Protein AF-H6QCN0-F1 (afdb_monomer_lite)

pLDDT: mean 85.94, std 8.39, range [58.88, 96.5]

Structure (mmCIF, N/CA/C/O backbone):
data_AF-H6QCN0-F1
#
_entry.id   AF-H6QCN0-F1
#
loop_
_atom_site.group_PDB
_atom_site.id
_atom_site.type_symbol
_atom_site.label_atom_id
_atom_site.label_alt_id
_atom_site.label_comp_id
_atom_site.label_asym_id
_atom_site.label_entity_id
_atom_site.label_seq_id
_atom_site.pdbx_PDB_ins_code
_atom_site.Cartn_x
_atom_site.Cartn_y
_atom_site.Cartn_z
_atom_site.occupancy
_atom_site.B_iso_or_equiv
_atom_site.auth_seq_id
_atom_site.auth_comp_id
_atom_site.auth_asym_id
_atom_site.auth_atom_id
_atom_site.pdbx_PDB_model_num
ATOM 1 N N . MET A 1 1 ? -5.025 13.935 21.138 1.00 62.34 1 MET A N 1
ATOM 2 C CA . MET A 1 1 ? -6.168 13.797 20.219 1.00 62.34 1 MET A CA 1
ATOM 3 C C . MET A 1 1 ? -7.098 12.739 20.784 1.00 62.34 1 MET A C 1
ATOM 5 O O . MET A 1 1 ? -6.665 11.947 21.616 1.00 62.34 1 MET A O 1
ATOM 9 N N . SER A 1 2 ? -8.377 12.784 20.429 1.00 86.62 2 SER A N 1
ATOM 10 C CA . SER A 1 2 ? -9.376 11.799 20.856 1.00 86.62 2 SER A CA 1
ATOM 11 C C . SER A 1 2 ? -9.446 10.623 19.877 1.00 86.62 2 SER A C 1
ATOM 13 O O . SER A 1 2 ? -9.118 10.757 18.701 1.00 86.62 2 SER A O 1
ATOM 15 N N . GLU A 1 3 ? -9.916 9.467 20.339 1.00 86.25 3 GLU A N 1
ATOM 16 C CA . GLU A 1 3 ? -10.088 8.271 19.501 1.00 86.25 3 GLU A CA 1
ATOM 17 C C . GLU A 1 3 ? -10.998 8.516 18.279 1.00 86.25 3 GLU A C 1
ATOM 19 O O . GLU A 1 3 ? -10.764 7.972 17.200 1.00 86.25 3 GLU A O 1
ATOM 24 N N . LEU A 1 4 ? -11.989 9.401 18.425 1.00 86.44 4 LEU A N 1
ATOM 25 C CA . LEU A 1 4 ? -12.860 9.842 17.336 1.00 86.44 4 LEU A CA 1
ATOM 26 C C . LEU A 1 4 ? -12.080 10.568 16.231 1.00 86.44 4 LEU A C 1
ATOM 28 O O . LEU A 1 4 ? -12.312 10.313 15.052 1.00 86.44 4 LEU A O 1
ATOM 32 N N . GLU A 1 5 ? -11.139 11.442 16.594 1.00 89.50 5 GLU A N 1
ATOM 33 C CA . GLU A 1 5 ? -10.264 12.113 15.622 1.00 89.50 5 GLU A CA 1
ATOM 34 C C . GLU A 1 5 ? -9.398 11.090 14.878 1.00 89.50 5 GLU A C 1
ATOM 36 O O . GLU A 1 5 ? -9.233 11.192 13.664 1.00 89.50 5 GLU A O 1
ATOM 41 N N . GLY A 1 6 ? -8.922 10.053 15.575 1.00 85.94 6 GLY A N 1
ATOM 42 C CA . GLY A 1 6 ? -8.188 8.948 14.958 1.00 85.94 6 GLY A CA 1
ATOM 43 C C . GLY A 1 6 ? -9.014 8.175 13.922 1.00 85.94 6 GLY A C 1
ATOM 44 O O . GLY A 1 6 ? -8.528 7.888 12.827 1.00 85.94 6 GLY A O 1
ATOM 45 N N . LEU A 1 7 ? -10.284 7.884 14.219 1.00 90.00 7 LEU A N 1
ATOM 46 C CA . LEU A 1 7 ? -11.196 7.233 13.271 1.00 90.00 7 LEU A CA 1
ATOM 47 C C . LEU A 1 7 ? -11.518 8.113 12.054 1.00 90.00 7 LEU A C 1
ATOM 49 O O . LEU A 1 7 ? -11.611 7.59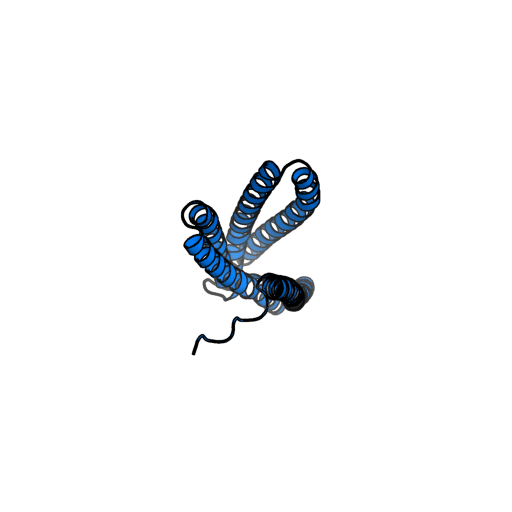7 10.940 1.00 90.00 7 LEU A O 1
ATOM 53 N N . LEU A 1 8 ? -11.652 9.429 12.241 1.00 89.50 8 LEU A N 1
ATOM 54 C CA . LEU A 1 8 ? -11.864 10.376 11.141 1.00 89.50 8 LEU A CA 1
ATOM 55 C C . LEU A 1 8 ? -10.644 10.455 10.213 1.00 89.50 8 LEU A C 1
ATOM 57 O O . LEU A 1 8 ? -10.803 10.464 8.991 1.00 89.50 8 LEU A O 1
ATOM 61 N N . GLU A 1 9 ? -9.434 10.446 10.774 1.00 92.44 9 GLU A N 1
ATOM 62 C CA . GLU A 1 9 ? -8.182 10.372 10.010 1.00 92.44 9 GLU A CA 1
ATOM 63 C C . GLU A 1 9 ? -8.087 9.050 9.227 1.00 92.44 9 GLU A C 1
ATOM 65 O O . GLU A 1 9 ? -7.834 9.060 8.020 1.00 92.44 9 GLU A O 1
ATOM 70 N N . LEU A 1 10 ? -8.401 7.908 9.855 1.00 91.75 10 LEU A N 1
ATOM 71 C CA . LEU A 1 10 ? -8.474 6.617 9.154 1.00 91.75 10 LEU A CA 1
ATOM 72 C C . LEU A 1 10 ? -9.473 6.660 7.995 1.00 91.75 10 LEU A C 1
ATOM 74 O O . LEU A 1 10 ? -9.154 6.238 6.883 1.00 91.75 10 LEU A O 1
ATOM 78 N N . GLN A 1 11 ? -10.671 7.197 8.226 1.00 92.81 11 GLN A N 1
ATOM 79 C CA . GLN A 1 11 ? -11.693 7.321 7.193 1.00 92.81 11 GLN A CA 1
ATOM 80 C C . GLN A 1 11 ? -11.209 8.186 6.023 1.00 92.81 11 GLN A C 1
ATOM 82 O O . GLN A 1 11 ? -11.386 7.801 4.865 1.00 92.81 11 GLN A O 1
ATOM 87 N N . ALA A 1 12 ? -10.593 9.337 6.303 1.00 92.19 12 ALA A N 1
ATOM 88 C CA . ALA A 1 12 ? -10.044 10.220 5.279 1.00 92.19 12 ALA A CA 1
ATOM 89 C C . ALA A 1 12 ? -8.962 9.511 4.453 1.00 92.19 12 ALA A C 1
ATOM 91 O O . ALA A 1 12 ? -8.997 9.547 3.220 1.00 92.19 12 ALA A O 1
ATOM 92 N N . GLY A 1 13 ? -8.049 8.806 5.120 1.00 90.88 13 GLY A N 1
ATOM 93 C CA . GLY A 1 13 ? -6.980 8.062 4.469 1.00 90.88 13 GLY A CA 1
ATOM 94 C C . GLY A 1 13 ? -7.468 6.899 3.613 1.00 90.88 13 GLY A C 1
ATOM 95 O O . GLY A 1 13 ? -7.091 6.796 2.447 1.00 90.88 13 GLY A O 1
ATOM 96 N N . PHE A 1 14 ? -8.383 6.070 4.122 1.00 92.81 14 PHE A N 1
ATOM 97 C CA . PHE A 1 14 ? -8.976 4.988 3.331 1.00 92.81 14 PHE A CA 1
ATOM 98 C C . PHE A 1 14 ? -9.798 5.506 2.152 1.00 92.81 14 PHE A C 1
ATOM 100 O O . PHE A 1 14 ? -9.774 4.901 1.081 1.00 92.81 14 PHE A O 1
ATOM 107 N N . LYS A 1 15 ? -10.485 6.642 2.308 1.00 91.44 15 LYS A N 1
ATOM 108 C CA . LYS A 1 15 ? -11.217 7.290 1.214 1.00 91.44 15 LYS A CA 1
ATOM 109 C C . LYS A 1 15 ? -10.268 7.751 0.106 1.00 91.44 15 LYS A C 1
ATOM 111 O O . LYS A 1 15 ? -10.532 7.484 -1.064 1.00 91.44 15 LYS A O 1
ATOM 116 N N . LEU A 1 16 ? -9.155 8.391 0.468 1.00 90.25 16 LEU A N 1
ATOM 117 C CA . LEU A 1 16 ? -8.108 8.775 -0.483 1.00 90.25 16 LEU A CA 1
ATOM 118 C C . LEU A 1 16 ? -7.520 7.549 -1.188 1.00 90.25 16 LEU A C 1
ATOM 120 O O . LEU A 1 16 ? -7.420 7.550 -2.413 1.00 90.25 16 LEU A O 1
ATOM 124 N N . GLN A 1 17 ? -7.215 6.485 -0.441 1.00 88.44 17 GLN A N 1
ATOM 125 C CA . GLN A 1 17 ? -6.688 5.245 -1.008 1.00 88.44 17 GLN A CA 1
ATOM 126 C C . GLN A 1 17 ? -7.683 4.602 -1.986 1.00 88.44 17 GLN A C 1
ATOM 128 O O . GLN A 1 17 ? -7.301 4.188 -3.079 1.00 88.44 17 GLN A O 1
ATOM 133 N N . ALA A 1 18 ? -8.971 4.558 -1.639 1.00 87.69 18 ALA A N 1
ATOM 134 C CA . ALA A 1 18 ? -10.014 4.019 -2.507 1.00 87.69 18 ALA A CA 1
ATOM 135 C C . ALA A 1 18 ? -10.141 4.821 -3.811 1.00 87.69 18 ALA A C 1
ATOM 137 O O . ALA A 1 18 ? -10.192 4.234 -4.892 1.00 87.69 18 ALA A O 1
ATOM 138 N N . TYR A 1 19 ? -10.131 6.155 -3.738 1.00 87.69 19 TYR A N 1
ATOM 139 C CA . TYR A 1 19 ? -10.156 6.999 -4.934 1.00 87.69 19 TYR A CA 1
ATOM 140 C C . TYR A 1 19 ? -8.899 6.864 -5.783 1.00 87.69 19 TYR A C 1
ATOM 142 O O . TYR A 1 19 ? -9.006 6.850 -7.007 1.00 87.69 19 TYR A O 1
ATOM 150 N N . ALA A 1 20 ? -7.730 6.712 -5.163 1.00 86.19 20 ALA A N 1
ATOM 151 C CA . ALA A 1 20 ? -6.488 6.453 -5.877 1.00 86.19 20 ALA A CA 1
ATOM 152 C C . ALA A 1 20 ? -6.563 5.140 -6.669 1.00 86.19 20 ALA A C 1
ATOM 154 O O . ALA A 1 20 ? -6.223 5.116 -7.850 1.00 86.19 20 ALA A O 1
ATOM 155 N N . VAL A 1 21 ? -7.070 4.067 -6.052 1.00 84.00 21 VAL A N 1
ATOM 156 C CA . VAL A 1 21 ? -7.244 2.764 -6.712 1.00 84.00 21 VAL A CA 1
ATOM 157 C C . VAL A 1 21 ? -8.256 2.854 -7.855 1.00 84.00 21 VAL A C 1
ATOM 159 O O . VAL A 1 21 ? -7.963 2.404 -8.960 1.00 84.00 21 VAL A O 1
ATOM 162 N N . ILE A 1 22 ? -9.421 3.470 -7.633 1.00 84.62 22 ILE A N 1
ATOM 163 C CA . ILE A 1 22 ? -10.450 3.635 -8.674 1.00 84.62 22 ILE A CA 1
ATOM 164 C C . ILE A 1 22 ? -9.919 4.484 -9.835 1.00 84.62 22 ILE A C 1
ATOM 166 O O . ILE A 1 22 ? -10.078 4.110 -10.997 1.00 84.62 22 ILE A O 1
ATOM 170 N N . GLY A 1 23 ? -9.255 5.600 -9.528 1.00 81.00 23 GLY A N 1
ATOM 171 C CA . GLY A 1 23 ? -8.633 6.468 -10.522 1.00 81.00 23 GLY A CA 1
ATOM 172 C C . GLY A 1 23 ? -7.571 5.732 -11.334 1.00 81.00 23 GLY A C 1
ATOM 173 O O . GLY A 1 23 ? -7.566 5.825 -12.557 1.00 81.00 23 GLY A O 1
ATOM 174 N N . LEU A 1 24 ? -6.727 4.927 -10.682 1.00 81.06 24 LEU A N 1
ATOM 175 C CA . LEU A 1 24 ? -5.725 4.111 -11.363 1.00 81.06 24 LEU A CA 1
ATOM 176 C C . LEU A 1 24 ? -6.365 3.092 -12.309 1.00 81.06 24 LEU A C 1
ATOM 178 O O . LEU A 1 24 ? -5.948 2.986 -13.460 1.00 81.06 24 LEU A O 1
ATOM 182 N N . LEU A 1 25 ? -7.398 2.377 -11.855 1.00 81.06 25 LEU A N 1
ATOM 183 C CA . LEU A 1 25 ? -8.125 1.413 -12.684 1.00 81.06 25 LEU A CA 1
ATOM 184 C C . LEU A 1 25 ? -8.761 2.083 -13.911 1.00 81.06 25 LEU A C 1
ATOM 186 O O . LEU A 1 25 ? -8.735 1.511 -15.000 1.00 81.06 25 LEU A O 1
ATOM 190 N N . ALA A 1 26 ? -9.264 3.311 -13.763 1.00 80.81 26 ALA A N 1
ATOM 191 C CA . ALA A 1 26 ? -9.814 4.096 -14.867 1.00 80.81 26 ALA A CA 1
ATOM 192 C C . ALA A 1 26 ? -8.746 4.583 -15.868 1.00 80.81 26 ALA A C 1
ATOM 194 O O . ALA A 1 26 ? -9.067 4.827 -17.031 1.00 80.81 26 ALA A O 1
ATOM 195 N N . LEU A 1 27 ? -7.481 4.702 -15.452 1.00 75.25 27 LEU A N 1
ATOM 196 C CA . LEU A 1 27 ? -6.370 5.111 -16.320 1.00 75.25 27 LEU A CA 1
ATOM 197 C C . LEU A 1 27 ? -5.789 3.956 -17.152 1.00 75.25 27 LEU A C 1
ATOM 199 O O . LEU A 1 27 ? -5.148 4.216 -18.171 1.00 75.25 27 LEU A O 1
ATOM 203 N N . ILE A 1 28 ? -6.032 2.693 -16.777 1.00 75.69 28 ILE A N 1
ATOM 204 C CA . ILE A 1 28 ? -5.510 1.519 -17.501 1.00 75.69 28 ILE A CA 1
ATOM 205 C C . ILE A 1 28 ? -5.958 1.500 -18.977 1.00 75.69 28 ILE A C 1
ATOM 207 O O . ILE A 1 28 ? -5.090 1.378 -19.844 1.00 75.69 28 ILE A O 1
ATOM 211 N N . PRO A 1 29 ? -7.252 1.671 -19.324 1.00 77.56 29 PRO A N 1
ATOM 212 C CA . PRO A 1 29 ? -7.685 1.686 -20.723 1.00 77.56 29 PRO A CA 1
ATOM 213 C C . PRO A 1 29 ? -7.044 2.819 -21.531 1.00 77.56 29 PRO A C 1
ATOM 215 O O . PRO A 1 29 ? -6.650 2.614 -22.677 1.00 77.56 29 PRO A O 1
ATOM 218 N N . LEU A 1 30 ? -6.887 4.000 -20.923 1.00 73.44 30 LEU A N 1
ATOM 219 C CA . LEU A 1 30 ? -6.246 5.148 -21.562 1.00 73.44 30 LEU A CA 1
ATOM 220 C C . LEU A 1 30 ? -4.770 4.859 -21.866 1.00 73.44 30 LEU A C 1
ATOM 222 O O . LEU A 1 30 ? -4.308 5.123 -22.975 1.00 73.44 30 LEU A O 1
ATOM 226 N N . ALA A 1 31 ? -4.044 4.260 -20.918 1.00 70.38 31 ALA A N 1
ATOM 227 C CA . ALA A 1 31 ? -2.654 3.861 -21.117 1.00 70.38 31 ALA A CA 1
ATOM 228 C C . ALA A 1 31 ? -2.502 2.816 -22.238 1.00 70.38 31 ALA A C 1
ATOM 230 O O . ALA A 1 31 ? -1.565 2.907 -23.030 1.00 70.38 31 ALA A O 1
ATOM 231 N N . VAL A 1 32 ? -3.441 1.869 -22.358 1.00 73.44 32 VAL A N 1
ATOM 232 C CA . VAL A 1 32 ? -3.458 0.878 -23.448 1.00 73.44 32 VAL A CA 1
ATOM 233 C C . VAL A 1 32 ? -3.658 1.554 -24.806 1.00 73.44 32 VAL A C 1
ATOM 235 O O . VAL A 1 32 ? -2.894 1.294 -25.732 1.00 73.44 32 VAL A O 1
ATOM 238 N N . VAL A 1 33 ? -4.634 2.457 -24.928 1.00 77.25 33 VAL A N 1
ATOM 239 C CA . VAL A 1 33 ? -4.916 3.173 -26.187 1.00 77.25 33 VAL A CA 1
ATOM 240 C C . VAL A 1 33 ? -3.725 4.032 -26.619 1.00 77.25 33 VAL A C 1
ATOM 242 O O . VAL A 1 33 ? -3.333 4.003 -27.784 1.00 77.25 33 VAL A O 1
ATOM 245 N N . LEU A 1 34 ? -3.104 4.756 -25.686 1.00 70.44 34 LEU A N 1
ATOM 246 C CA . LEU A 1 34 ? -1.931 5.587 -25.974 1.00 70.44 34 LEU A CA 1
ATOM 247 C C . LEU A 1 34 ? -0.680 4.748 -26.275 1.00 70.44 34 LEU A C 1
ATOM 249 O O . LEU A 1 34 ? 0.131 5.135 -27.117 1.00 70.44 34 LEU A O 1
ATOM 253 N N . GLY A 1 35 ? -0.541 3.582 -25.637 1.00 67.19 35 GLY A N 1
ATOM 254 C CA . GLY A 1 35 ? 0.556 2.648 -25.882 1.00 67.19 35 GLY A CA 1
ATOM 255 C C . GLY A 1 35 ? 0.540 2.030 -27.280 1.00 67.19 35 GLY A C 1
ATOM 256 O O . GLY A 1 35 ? 1.599 1.743 -27.833 1.00 67.19 35 GLY A O 1
ATOM 257 N N . LEU A 1 36 ? -0.643 1.897 -27.886 1.00 71.75 36 LEU A N 1
ATOM 258 C CA . LEU A 1 36 ? -0.794 1.471 -29.281 1.00 71.75 36 LEU A CA 1
ATOM 259 C C . LEU A 1 36 ? -0.376 2.559 -30.286 1.00 71.75 36 LEU A C 1
ATOM 261 O O . LEU A 1 36 ? -0.060 2.232 -31.427 1.00 71.75 36 LEU A O 1
ATOM 265 N N . ALA A 1 37 ? -0.356 3.834 -29.880 1.00 78.62 37 ALA A N 1
ATOM 266 C CA . ALA A 1 37 ? -0.031 4.954 -30.763 1.00 78.62 37 ALA A CA 1
ATOM 267 C C . ALA A 1 37 ? 1.483 5.186 -30.901 1.00 78.62 37 ALA A C 1
ATOM 269 O O . ALA A 1 37 ? 1.977 5.398 -32.007 1.00 78.62 37 ALA A O 1
ATOM 270 N N . SER A 1 38 ? 2.241 5.156 -29.798 1.00 81.44 38 SER A N 1
ATOM 271 C CA . SER A 1 38 ? 3.708 5.183 -29.858 1.00 81.44 38 SER A CA 1
ATOM 272 C C . SER A 1 38 ? 4.362 4.661 -28.579 1.00 81.44 38 SER A C 1
ATOM 274 O O . SER A 1 38 ? 3.896 4.922 -27.469 1.00 81.44 38 SER A O 1
ATOM 276 N N . LEU A 1 39 ? 5.510 3.995 -28.736 1.00 75.81 39 LEU A N 1
ATOM 277 C CA . LEU A 1 39 ? 6.304 3.489 -27.615 1.00 75.81 39 LEU A CA 1
ATOM 278 C C . LEU A 1 39 ? 6.804 4.620 -26.698 1.00 75.81 39 LEU A C 1
ATOM 280 O O . LEU A 1 39 ? 6.779 4.480 -25.480 1.00 75.81 39 LEU A O 1
ATOM 284 N N . ALA A 1 40 ? 7.221 5.755 -27.269 1.00 75.75 40 ALA A N 1
ATOM 285 C CA . ALA A 1 40 ? 7.701 6.900 -26.494 1.00 75.75 40 ALA A CA 1
ATOM 286 C C . ALA A 1 40 ? 6.597 7.500 -25.605 1.00 75.75 40 ALA A C 1
ATOM 288 O O . ALA A 1 40 ? 6.829 7.780 -24.429 1.00 75.75 40 ALA A O 1
ATOM 289 N N . LEU A 1 41 ? 5.376 7.633 -26.136 1.00 76.31 41 LEU A N 1
ATOM 290 C CA . LEU A 1 41 ? 4.228 8.109 -25.364 1.00 76.31 41 LEU A CA 1
ATOM 291 C C . LEU A 1 41 ? 3.819 7.101 -24.285 1.00 76.31 41 LEU A C 1
ATOM 293 O O . LEU A 1 41 ? 3.507 7.507 -23.168 1.00 76.31 41 LEU A O 1
ATOM 297 N N . ALA A 1 42 ? 3.892 5.800 -24.584 1.00 72.50 42 ALA A N 1
ATOM 298 C CA . ALA A 1 42 ? 3.636 4.738 -23.613 1.00 72.50 42 ALA A CA 1
ATOM 299 C C . ALA A 1 42 ? 4.544 4.869 -22.380 1.00 72.50 42 ALA A C 1
ATOM 301 O O . ALA A 1 42 ? 4.067 4.828 -21.248 1.00 72.50 42 ALA A O 1
ATOM 302 N N . VAL A 1 43 ? 5.846 5.080 -22.599 1.00 75.31 43 VAL A N 1
ATOM 303 C CA . VAL A 1 43 ? 6.833 5.225 -21.519 1.00 75.31 43 VAL A CA 1
ATOM 304 C C . VAL A 1 43 ? 6.545 6.460 -20.664 1.00 75.31 43 VAL A C 1
ATOM 306 O O . VAL A 1 43 ? 6.527 6.354 -19.439 1.00 75.31 43 VAL A O 1
ATOM 309 N N . ILE A 1 44 ? 6.260 7.612 -21.281 1.00 79.31 44 ILE A N 1
ATOM 310 C CA . ILE A 1 44 ? 5.929 8.845 -20.548 1.00 79.31 44 ILE A CA 1
ATOM 311 C C . ILE A 1 44 ? 4.682 8.640 -19.682 1.00 79.31 44 ILE A C 1
ATOM 313 O O . ILE A 1 44 ? 4.689 8.983 -18.501 1.00 79.31 44 ILE A O 1
ATOM 317 N N . VAL A 1 45 ? 3.630 8.040 -20.242 1.00 78.50 45 VAL A N 1
ATOM 318 C CA . VAL A 1 45 ? 2.386 7.764 -19.512 1.00 78.50 45 VAL A CA 1
ATOM 319 C C . VAL A 1 45 ? 2.639 6.827 -18.333 1.00 78.50 45 VAL A C 1
ATOM 321 O O . VAL A 1 45 ? 2.165 7.108 -17.237 1.00 78.50 45 VAL A O 1
ATOM 324 N N . ILE A 1 46 ? 3.424 5.760 -18.512 1.00 76.38 46 ILE A N 1
ATOM 325 C CA . ILE A 1 46 ? 3.766 4.824 -17.430 1.00 76.38 46 ILE A CA 1
ATOM 326 C C . ILE A 1 46 ? 4.487 5.544 -16.286 1.00 76.38 46 ILE A C 1
ATOM 328 O O . ILE A 1 46 ? 4.134 5.341 -15.126 1.00 76.38 46 ILE A O 1
ATOM 332 N N . VAL A 1 47 ? 5.458 6.408 -16.593 1.00 79.50 47 VAL A N 1
ATOM 333 C CA . VAL A 1 47 ? 6.200 7.165 -15.572 1.00 79.50 47 VAL A CA 1
ATOM 334 C C . VAL A 1 47 ? 5.284 8.142 -14.836 1.00 79.50 47 VAL A C 1
ATOM 336 O O . VAL A 1 47 ? 5.306 8.193 -13.608 1.00 79.50 47 VAL A O 1
ATOM 339 N N . VAL A 1 48 ? 4.437 8.881 -15.557 1.00 81.88 48 VAL A N 1
ATOM 340 C CA . VAL A 1 48 ? 3.472 9.808 -14.945 1.00 81.88 48 VAL A CA 1
ATOM 341 C C . VAL A 1 48 ? 2.495 9.052 -14.045 1.00 81.88 48 VAL A C 1
ATOM 343 O O . VAL A 1 48 ? 2.274 9.463 -12.909 1.00 81.88 48 VAL A O 1
ATOM 346 N N . VAL A 1 49 ? 1.957 7.921 -14.509 1.00 80.00 49 VAL A N 1
ATOM 347 C CA . VAL A 1 49 ? 1.075 7.063 -13.710 1.00 80.00 49 VAL A CA 1
ATOM 348 C C . VAL A 1 49 ? 1.801 6.557 -12.464 1.00 80.00 49 VAL A C 1
ATOM 350 O O . VAL A 1 49 ? 1.239 6.639 -11.376 1.00 80.00 49 VAL A O 1
ATOM 353 N N . ALA A 1 50 ? 3.053 6.106 -12.581 1.00 77.12 50 ALA A N 1
ATOM 354 C CA . ALA A 1 50 ? 3.845 5.661 -11.436 1.00 77.12 50 ALA A CA 1
ATOM 355 C C . ALA A 1 50 ? 4.026 6.780 -10.396 1.00 77.12 50 ALA A C 1
ATOM 357 O O . ALA A 1 50 ? 3.778 6.555 -9.213 1.00 77.12 50 ALA A O 1
ATOM 358 N N . ILE A 1 51 ? 4.366 8.001 -10.821 1.00 83.12 51 ILE A N 1
ATOM 359 C CA . ILE A 1 51 ? 4.493 9.161 -9.924 1.00 83.12 51 ILE A CA 1
ATOM 360 C C . ILE A 1 51 ? 3.158 9.471 -9.240 1.00 83.12 51 ILE A C 1
ATOM 362 O O . ILE A 1 51 ? 3.121 9.647 -8.022 1.00 83.12 51 ILE A O 1
ATOM 366 N N . VAL A 1 52 ? 2.055 9.502 -9.995 1.00 83.12 52 VAL A N 1
ATOM 367 C CA . VAL A 1 52 ? 0.713 9.758 -9.449 1.00 83.12 52 VAL A CA 1
ATOM 368 C C . VAL A 1 52 ? 0.332 8.698 -8.418 1.00 83.12 52 VAL A C 1
ATOM 370 O O . VAL A 1 52 ? -0.157 9.050 -7.348 1.00 83.12 52 VAL A O 1
ATOM 373 N N . VAL A 1 53 ? 0.599 7.418 -8.689 1.00 80.75 53 VAL A N 1
ATOM 374 C CA . VAL A 1 53 ? 0.346 6.317 -7.745 1.00 80.75 53 VAL A CA 1
ATOM 375 C C . VAL A 1 53 ? 1.156 6.490 -6.469 1.00 80.75 53 VAL A C 1
ATOM 377 O O . VAL A 1 53 ? 0.621 6.329 -5.372 1.00 80.75 53 VAL A O 1
ATOM 380 N N . VAL A 1 54 ? 2.439 6.821 -6.588 1.00 83.38 54 VAL A N 1
ATOM 381 C CA . VAL A 1 54 ? 3.316 6.980 -5.427 1.00 83.38 54 VAL A CA 1
ATOM 382 C C . VAL A 1 54 ? 2.890 8.178 -4.573 1.00 83.38 54 VAL A C 1
ATOM 384 O O . VAL A 1 54 ? 2.780 8.050 -3.354 1.00 83.38 54 VAL A O 1
ATOM 387 N N . LEU A 1 55 ? 2.555 9.310 -5.197 1.00 84.38 55 LEU A N 1
ATOM 388 C CA . LEU A 1 55 ? 2.026 10.482 -4.496 1.00 84.38 55 LEU A CA 1
ATOM 389 C C . LEU A 1 55 ? 0.674 10.196 -3.841 1.00 84.38 55 LEU A C 1
ATOM 391 O O . LEU A 1 55 ? 0.466 10.563 -2.688 1.00 84.38 55 LEU A O 1
ATOM 395 N N . ALA A 1 56 ? -0.233 9.514 -4.538 1.00 84.31 56 ALA A N 1
ATOM 396 C CA . ALA A 1 56 ? -1.534 9.160 -3.988 1.00 84.31 56 ALA A CA 1
ATOM 397 C C . ALA A 1 56 ? -1.401 8.257 -2.751 1.00 84.31 56 ALA A C 1
ATOM 399 O O . ALA A 1 56 ? -2.067 8.504 -1.747 1.00 84.31 56 ALA A O 1
ATOM 400 N N . ASN A 1 57 ? -0.485 7.282 -2.786 1.00 84.69 57 ASN A N 1
ATOM 401 C CA . ASN A 1 57 ? -0.161 6.462 -1.618 1.00 84.69 57 ASN A CA 1
ATOM 402 C C . ASN A 1 57 ? 0.414 7.304 -0.473 1.00 84.69 57 ASN A C 1
ATOM 404 O O . ASN A 1 57 ? -0.014 7.132 0.662 1.00 84.69 57 ASN A O 1
ATOM 408 N N . LEU A 1 58 ? 1.331 8.242 -0.743 1.00 87.12 58 LEU A N 1
ATOM 409 C CA . LEU A 1 58 ? 1.859 9.146 0.290 1.00 87.12 58 LEU A CA 1
ATOM 410 C C . LEU A 1 58 ? 0.740 9.950 0.966 1.00 87.12 58 LEU A C 1
ATOM 412 O O . LEU A 1 58 ? 0.648 9.969 2.192 1.00 87.12 58 LEU A O 1
ATOM 416 N N . PHE A 1 59 ? -0.139 10.576 0.180 1.00 89.25 59 PHE A N 1
ATOM 417 C CA . PHE A 1 59 ? -1.234 11.389 0.713 1.00 89.25 59 PHE A CA 1
ATOM 418 C C . PHE A 1 59 ? -2.275 10.575 1.480 1.00 89.25 59 PHE A C 1
ATOM 420 O O . PHE A 1 59 ? -2.848 11.090 2.437 1.00 89.25 59 PHE A O 1
ATOM 427 N N . ALA A 1 60 ? -2.517 9.324 1.093 1.00 91.31 60 ALA A N 1
ATOM 428 C CA . ALA A 1 60 ? -3.439 8.440 1.795 1.00 91.31 60 ALA A CA 1
ATOM 429 C C . ALA A 1 60 ? -2.825 7.829 3.065 1.00 91.31 60 ALA A C 1
ATOM 431 O O . ALA A 1 60 ? -3.510 7.684 4.075 1.00 91.31 60 ALA A O 1
ATOM 432 N N . LEU A 1 61 ? -1.533 7.496 3.056 1.00 93.31 61 LEU A N 1
ATOM 433 C CA . LEU A 1 61 ? -0.874 6.824 4.178 1.00 93.31 61 LEU A CA 1
ATOM 434 C C . LEU A 1 61 ? -0.587 7.751 5.364 1.00 93.31 61 LEU A C 1
ATOM 436 O O . LEU A 1 61 ? -0.559 7.273 6.494 1.00 93.31 61 LEU A O 1
ATOM 440 N N . ILE A 1 62 ? -0.425 9.061 5.149 1.00 94.12 62 ILE A N 1
ATOM 441 C CA . ILE A 1 62 ? -0.260 10.043 6.239 1.00 94.12 62 ILE A CA 1
ATOM 442 C C . ILE A 1 62 ? -1.457 10.025 7.212 1.00 94.12 62 ILE A C 1
ATOM 444 O O . ILE A 1 62 ? -1.235 9.817 8.409 1.00 94.12 62 ILE A O 1
ATOM 448 N N . PRO A 1 63 ? -2.709 10.230 6.757 1.00 93.38 63 PRO A N 1
ATOM 449 C CA . PRO A 1 63 ? -3.871 10.173 7.640 1.00 93.38 63 PRO A CA 1
ATOM 450 C C . PRO A 1 63 ? -4.114 8.755 8.183 1.00 93.38 63 PRO A C 1
ATOM 452 O O . PRO A 1 63 ? -4.487 8.616 9.343 1.00 93.38 63 PRO A O 1
ATOM 455 N N . ILE A 1 64 ? -3.791 7.688 7.435 1.00 94.62 64 ILE A N 1
ATOM 456 C CA . ILE A 1 64 ? -3.856 6.310 7.966 1.00 94.62 64 ILE A CA 1
ATOM 457 C C . ILE A 1 64 ? -2.893 6.123 9.150 1.00 94.62 64 ILE A C 1
ATOM 459 O O . ILE A 1 64 ? -3.276 5.590 10.191 1.00 94.62 64 ILE A O 1
ATOM 463 N N . TRP A 1 65 ? -1.648 6.585 9.019 1.00 96.38 65 TRP A N 1
ATOM 464 C CA . TRP A 1 65 ? -0.634 6.503 10.071 1.00 96.38 65 TRP A CA 1
ATOM 465 C C . TRP A 1 65 ? -1.043 7.277 11.326 1.00 96.38 65 TRP A C 1
ATOM 467 O O . TRP A 1 65 ? -0.955 6.744 12.438 1.00 96.38 65 TRP A O 1
ATOM 477 N N . ARG A 1 66 ? -1.528 8.514 11.157 1.00 94.25 66 ARG A N 1
ATOM 478 C CA . ARG A 1 66 ? -2.044 9.336 12.264 1.00 94.25 66 ARG A CA 1
ATOM 479 C C . ARG A 1 66 ? -3.234 8.664 12.930 1.00 94.25 66 ARG A C 1
ATOM 481 O O . ARG A 1 66 ? -3.241 8.509 14.146 1.00 94.25 66 ARG A O 1
ATOM 488 N N . GLY A 1 67 ? -4.186 8.201 12.128 1.00 93.69 67 GLY A N 1
ATOM 489 C CA . GLY A 1 67 ? -5.387 7.540 12.605 1.00 93.69 67 GLY A CA 1
ATOM 490 C C . GLY A 1 67 ? -5.084 6.292 13.433 1.00 93.69 67 GLY A C 1
ATOM 491 O O . GLY A 1 67 ? -5.561 6.170 14.559 1.00 93.69 67 GLY A O 1
ATOM 492 N N . TYR A 1 68 ? -4.207 5.407 12.951 1.00 96.31 68 TYR A N 1
ATOM 493 C CA . TYR A 1 68 ? -3.773 4.246 13.734 1.00 96.31 68 TYR A CA 1
ATOM 494 C C . TYR A 1 68 ? -2.996 4.619 14.995 1.00 96.31 68 TYR A C 1
ATOM 496 O O . TYR A 1 68 ? -3.190 3.987 16.034 1.00 96.31 68 TYR A O 1
ATOM 504 N N . SER A 1 69 ? -2.140 5.639 14.921 1.00 94.81 69 SER A N 1
ATOM 505 C CA . SER A 1 69 ? -1.368 6.108 16.075 1.00 94.81 69 SER A CA 1
ATOM 506 C C . SER A 1 69 ? -2.258 6.634 17.198 1.00 94.81 69 SER A C 1
ATOM 508 O O . SER A 1 69 ? -1.911 6.477 18.363 1.00 94.81 69 SER A O 1
ATOM 510 N N . GLU A 1 70 ? -3.401 7.228 16.866 1.00 93.44 70 GLU A N 1
ATOM 511 C CA . GLU A 1 70 ? -4.359 7.719 17.860 1.00 93.44 70 GLU A CA 1
ATOM 512 C C . GLU A 1 70 ? -5.313 6.622 18.347 1.00 93.44 70 GLU A C 1
ATOM 514 O O . GLU A 1 70 ? -5.603 6.541 19.537 1.00 93.44 70 GLU A O 1
ATOM 519 N N . VAL A 1 71 ? -5.767 5.726 17.464 1.00 92.31 71 VAL A N 1
ATOM 520 C CA . VAL A 1 71 ? -6.699 4.645 17.834 1.00 92.31 71 VAL A CA 1
ATOM 521 C C . VAL A 1 71 ? -6.031 3.557 18.682 1.00 92.31 71 VAL A C 1
ATOM 523 O O . VAL A 1 71 ? -6.658 3.016 19.598 1.00 92.31 71 VAL A O 1
ATOM 526 N N . PHE A 1 72 ? -4.781 3.205 18.376 1.00 92.00 72 PHE A N 1
ATOM 527 C CA . PHE A 1 72 ? -4.073 2.076 18.994 1.00 92.00 72 PHE A CA 1
ATOM 528 C C . PHE A 1 72 ? -2.787 2.478 19.725 1.00 92.00 72 PHE A C 1
ATOM 530 O O . PHE A 1 72 ? -2.118 1.619 20.298 1.00 92.00 72 PHE A O 1
ATOM 537 N N . GLY A 1 73 ? -2.429 3.761 19.711 1.00 91.19 73 GLY A N 1
ATOM 538 C CA . GLY A 1 73 ? -1.157 4.252 20.228 1.00 91.19 73 GLY A CA 1
ATOM 539 C C . GLY A 1 73 ? -0.040 4.243 19.180 1.00 91.19 73 GLY A C 1
ATOM 540 O O . GLY A 1 73 ? -0.023 3.456 18.222 1.00 91.19 73 GLY A O 1
ATOM 541 N N . ARG A 1 74 ? 0.933 5.141 19.379 1.00 87.12 74 ARG A N 1
ATOM 542 C CA . ARG A 1 74 ? 2.148 5.218 18.558 1.00 87.12 74 ARG A CA 1
ATOM 543 C C . ARG A 1 74 ? 2.950 3.923 18.683 1.00 87.12 74 ARG A C 1
ATOM 545 O O . ARG A 1 74 ? 3.174 3.437 19.786 1.00 87.12 74 ARG A O 1
ATOM 552 N N . GLY A 1 75 ? 3.394 3.384 17.550 1.00 87.81 75 GLY A N 1
ATOM 553 C CA . GLY A 1 75 ? 4.148 2.126 17.498 1.00 87.81 75 GLY A CA 1
ATOM 554 C C . GLY A 1 75 ? 3.284 0.862 17.457 1.00 87.81 75 GLY A C 1
ATOM 555 O O . GLY A 1 75 ? 3.829 -0.239 17.420 1.00 87.81 75 GLY A O 1
ATOM 556 N N . SER A 1 76 ? 1.952 0.990 17.414 1.00 93.94 76 SER A N 1
ATOM 557 C CA . SER A 1 76 ? 1.087 -0.141 17.073 1.00 93.94 76 SER A CA 1
ATOM 558 C C . SER A 1 76 ? 1.473 -0.714 15.704 1.00 93.94 76 SER A C 1
ATOM 560 O O . SER A 1 76 ? 1.865 0.024 14.798 1.00 93.94 76 SER A O 1
ATOM 562 N N . LEU A 1 77 ? 1.362 -2.038 15.536 1.00 96.00 77 LEU A N 1
ATOM 563 C CA . LEU A 1 77 ? 1.726 -2.698 14.274 1.00 96.00 77 LEU A CA 1
ATOM 564 C C . LEU A 1 77 ? 1.071 -2.045 13.040 1.00 96.00 77 LEU A C 1
ATOM 566 O O . LEU A 1 77 ? 1.789 -1.835 12.063 1.00 96.00 77 LEU A O 1
ATOM 570 N N . PRO A 1 78 ? -0.222 -1.656 13.056 1.00 95.06 78 PRO A N 1
ATOM 571 C CA . PRO A 1 78 ? -0.831 -0.971 11.916 1.00 95.06 78 PRO A CA 1
ATOM 572 C C . PRO A 1 78 ? -0.217 0.402 11.627 1.00 95.06 78 PRO A C 1
ATOM 574 O O . PRO A 1 78 ? -0.006 0.740 10.462 1.00 95.06 78 PRO A O 1
ATOM 577 N N . ALA A 1 79 ? 0.126 1.173 12.667 1.00 94.44 79 ALA A N 1
ATOM 578 C CA . ALA A 1 79 ? 0.803 2.457 12.507 1.00 94.44 79 ALA A CA 1
ATOM 579 C C . ALA A 1 79 ? 2.207 2.270 11.912 1.00 94.44 79 ALA A C 1
ATOM 581 O O . ALA A 1 79 ? 2.534 2.911 10.918 1.00 94.44 79 ALA A O 1
ATOM 582 N N . VAL A 1 80 ? 3.000 1.331 12.439 1.00 95.94 80 VAL A N 1
ATOM 583 C CA . VAL A 1 80 ? 4.318 0.984 11.873 1.00 95.94 80 VAL A CA 1
ATOM 584 C C . VAL A 1 80 ? 4.182 0.544 10.415 1.00 95.94 80 VAL A C 1
ATOM 586 O O . VAL A 1 80 ? 4.966 0.947 9.563 1.00 95.94 80 VAL A O 1
ATOM 589 N N . GLY A 1 81 ? 3.144 -0.230 10.095 1.00 94.94 81 GLY A N 1
ATOM 590 C CA . GLY A 1 81 ? 2.819 -0.597 8.722 1.00 94.94 81 GLY A CA 1
ATOM 591 C C . GLY A 1 81 ? 2.607 0.607 7.812 1.00 94.94 81 GLY A C 1
ATOM 592 O O . GLY A 1 81 ? 3.169 0.660 6.719 1.00 94.94 81 GLY A O 1
ATOM 593 N N . ALA A 1 82 ? 1.814 1.584 8.248 1.00 94.25 82 ALA A N 1
ATOM 594 C CA . ALA A 1 82 ? 1.549 2.785 7.465 1.00 94.25 82 ALA A CA 1
ATOM 595 C C . ALA A 1 82 ? 2.821 3.631 7.277 1.00 94.25 82 ALA A C 1
ATOM 597 O O . ALA A 1 82 ? 3.080 4.119 6.179 1.00 94.25 82 ALA A O 1
ATOM 598 N N . GLU A 1 83 ? 3.658 3.725 8.311 1.00 94.94 83 GLU A N 1
ATOM 599 C CA . GLU A 1 83 ? 4.959 4.398 8.261 1.00 94.94 83 GLU A CA 1
ATOM 600 C C . GLU A 1 83 ? 5.917 3.732 7.264 1.00 94.94 83 GLU A C 1
ATOM 602 O O . GLU A 1 83 ? 6.491 4.407 6.409 1.00 94.94 83 GLU A O 1
ATOM 607 N N . LEU A 1 84 ? 6.028 2.401 7.289 1.00 94.25 84 LEU A N 1
ATOM 608 C CA . LEU A 1 84 ? 6.803 1.655 6.293 1.00 94.25 84 LEU A CA 1
ATOM 609 C C . LEU A 1 84 ? 6.288 1.893 4.872 1.00 94.25 84 LEU A C 1
ATOM 611 O O . LEU A 1 84 ? 7.082 1.917 3.937 1.00 94.25 84 LEU A O 1
ATOM 615 N N . GLY A 1 85 ? 4.983 2.107 4.704 1.00 93.06 85 GLY A N 1
ATOM 616 C CA . GLY A 1 85 ? 4.386 2.445 3.414 1.00 93.06 85 GLY A CA 1
ATOM 617 C C . GLY A 1 85 ? 4.802 3.828 2.922 1.00 93.06 85 GLY A C 1
ATOM 618 O O . GLY A 1 85 ? 5.103 3.994 1.741 1.00 93.06 85 GLY A O 1
ATOM 619 N N . LEU A 1 86 ? 4.882 4.811 3.825 1.00 92.88 86 LEU A N 1
ATOM 620 C CA . LEU A 1 86 ? 5.404 6.144 3.509 1.00 92.88 86 LEU A CA 1
ATOM 621 C C . LEU A 1 86 ? 6.868 6.067 3.071 1.00 92.88 86 LEU A C 1
ATOM 623 O O . LEU A 1 86 ? 7.245 6.664 2.061 1.00 92.88 86 LEU A O 1
ATOM 627 N N . ILE A 1 87 ? 7.676 5.284 3.790 1.00 92.31 87 ILE A N 1
ATOM 628 C CA . ILE A 1 87 ? 9.079 5.047 3.439 1.00 92.31 87 ILE A CA 1
ATOM 629 C C . ILE A 1 87 ? 9.165 4.337 2.085 1.00 92.31 87 ILE A C 1
ATOM 631 O O . ILE A 1 87 ? 9.906 4.785 1.216 1.00 92.31 87 ILE A O 1
ATOM 635 N N . ALA A 1 88 ? 8.382 3.279 1.863 1.00 91.44 88 ALA A N 1
ATOM 636 C CA . ALA A 1 88 ? 8.348 2.545 0.599 1.00 91.44 88 ALA A CA 1
ATOM 637 C C . ALA A 1 88 ? 8.009 3.459 -0.584 1.00 91.44 88 ALA A C 1
ATOM 639 O O . ALA A 1 88 ? 8.657 3.386 -1.625 1.00 91.44 88 ALA A O 1
ATOM 640 N N . ALA A 1 89 ? 7.034 4.352 -0.414 1.00 88.00 89 ALA A N 1
ATOM 641 C CA . ALA A 1 89 ? 6.649 5.315 -1.432 1.00 88.00 89 ALA A CA 1
ATOM 642 C C . ALA A 1 89 ? 7.777 6.324 -1.721 1.00 88.00 89 ALA A C 1
ATOM 644 O O . ALA A 1 89 ? 8.106 6.562 -2.882 1.00 88.00 89 ALA A O 1
ATOM 645 N N . ALA A 1 90 ? 8.439 6.857 -0.690 1.00 87.94 90 ALA A N 1
ATOM 646 C CA . ALA A 1 90 ? 9.589 7.745 -0.864 1.00 87.94 90 ALA A CA 1
ATOM 647 C C . ALA A 1 90 ? 10.773 7.041 -1.558 1.00 87.94 90 ALA A C 1
ATOM 649 O O . ALA A 1 90 ? 11.353 7.578 -2.503 1.00 87.94 90 ALA A O 1
ATOM 650 N N . VAL A 1 91 ? 11.094 5.814 -1.143 1.00 88.12 91 VAL A N 1
ATOM 651 C CA . VAL A 1 91 ? 12.137 4.978 -1.760 1.00 88.12 91 VAL A CA 1
ATOM 652 C C . VAL A 1 91 ? 11.770 4.629 -3.208 1.00 88.12 91 VAL A C 1
ATOM 654 O O . VAL A 1 91 ? 12.641 4.636 -4.074 1.00 88.12 91 VAL A O 1
ATOM 657 N N . GLY A 1 92 ? 10.487 4.417 -3.505 1.00 83.00 92 GLY A N 1
ATOM 658 C CA . GLY A 1 92 ? 9.979 4.211 -4.863 1.00 83.00 92 GLY A CA 1
ATOM 659 C C . GLY A 1 92 ? 10.124 5.435 -5.777 1.00 83.00 92 GLY A C 1
ATOM 660 O O . GLY A 1 92 ? 10.356 5.281 -6.969 1.00 83.00 92 GLY A O 1
ATOM 661 N N . LEU A 1 93 ? 10.064 6.667 -5.257 1.00 83.56 93 LEU A N 1
ATOM 662 C CA . LEU A 1 93 ? 10.417 7.851 -6.061 1.00 83.56 93 LEU A CA 1
ATOM 663 C C . LEU A 1 93 ? 11.916 7.885 -6.374 1.00 83.56 93 LEU A C 1
ATOM 665 O O . LEU A 1 93 ? 12.315 8.209 -7.494 1.00 83.56 93 LEU A O 1
ATOM 669 N N . LEU A 1 94 ? 12.750 7.530 -5.393 1.00 82.56 94 LEU A N 1
ATOM 670 C CA . LEU A 1 94 ? 14.201 7.473 -5.570 1.00 82.56 94 LEU A CA 1
ATOM 671 C C . LEU A 1 94 ? 14.610 6.387 -6.571 1.00 82.56 94 LEU A C 1
ATOM 673 O O . LEU A 1 94 ? 15.556 6.597 -7.331 1.00 82.56 94 LEU A O 1
ATOM 677 N N . SER A 1 95 ? 13.894 5.261 -6.624 1.00 82.38 95 SER A N 1
ATOM 678 C CA . SER A 1 95 ? 14.177 4.196 -7.587 1.00 82.38 95 SER A CA 1
ATOM 679 C C . SER A 1 95 ? 13.914 4.624 -9.030 1.00 82.38 95 SER A C 1
ATOM 681 O O . SER A 1 95 ? 14.666 4.216 -9.913 1.00 82.38 95 SER A O 1
ATOM 683 N N . LEU A 1 96 ? 12.916 5.479 -9.288 1.00 77.44 96 LEU A N 1
ATOM 684 C CA . LEU A 1 96 ? 12.653 6.020 -10.628 1.00 77.44 96 LEU A CA 1
ATOM 685 C C . LEU A 1 96 ? 13.838 6.855 -11.132 1.00 77.44 96 LEU A C 1
ATOM 687 O O . LEU A 1 96 ? 14.278 6.685 -12.269 1.00 77.44 96 LEU A O 1
ATOM 691 N N . LEU A 1 97 ? 14.400 7.706 -10.268 1.00 78.19 97 LEU A N 1
ATOM 692 C CA . LEU A 1 97 ? 15.592 8.501 -10.581 1.00 78.19 97 LEU A CA 1
ATOM 693 C C . LEU A 1 97 ? 16.835 7.615 -10.734 1.00 78.19 97 LEU A C 1
ATOM 695 O O . LEU A 1 97 ? 17.591 7.761 -11.694 1.00 78.19 97 LEU A O 1
ATOM 699 N N . ALA A 1 98 ? 17.029 6.664 -9.818 1.00 79.12 98 ALA A N 1
ATOM 700 C CA . ALA A 1 98 ? 18.158 5.744 -9.858 1.00 79.12 98 ALA A CA 1
ATOM 701 C C . ALA A 1 98 ? 18.118 4.835 -11.093 1.00 79.12 98 ALA A C 1
ATOM 703 O O . ALA A 1 98 ? 19.156 4.606 -11.694 1.00 79.12 98 ALA A O 1
ATOM 704 N N . SER A 1 99 ? 16.942 4.384 -11.533 1.00 80.69 99 SER A N 1
ATOM 705 C CA . SER A 1 99 ? 16.796 3.548 -12.735 1.00 80.69 99 SER A CA 1
ATOM 706 C C . SER A 1 99 ? 17.180 4.294 -14.016 1.00 80.69 99 SER A C 1
ATOM 708 O O . SER A 1 99 ? 17.675 3.679 -14.957 1.00 80.69 99 SER A O 1
ATOM 710 N N . ALA A 1 100 ? 16.991 5.618 -14.048 1.00 77.12 100 ALA A N 1
ATOM 711 C CA . ALA A 1 100 ? 17.395 6.459 -15.172 1.00 77.12 100 ALA A CA 1
ATOM 712 C C . ALA A 1 100 ? 18.910 6.733 -15.203 1.00 77.12 100 ALA A C 1
ATOM 714 O O . ALA A 1 100 ? 19.485 6.873 -16.280 1.00 77.12 100 ALA A O 1
ATOM 715 N N . LEU A 1 101 ? 19.556 6.812 -14.034 1.00 83.00 101 LEU A N 1
ATOM 716 C CA . LEU A 1 101 ? 20.982 7.138 -13.904 1.00 83.00 101 LEU A CA 1
ATOM 717 C C . LEU A 1 101 ? 21.881 5.893 -13.874 1.00 83.00 101 LEU A C 1
ATOM 719 O O . LEU A 1 101 ? 22.956 5.886 -14.468 1.00 83.00 101 LEU A O 1
ATOM 723 N N . TRP A 1 102 ? 21.453 4.843 -13.174 1.00 84.50 102 TRP A N 1
ATOM 724 C CA . TRP A 1 102 ? 22.173 3.586 -13.000 1.00 84.50 102 TRP A CA 1
ATOM 725 C C . TRP A 1 102 ? 21.193 2.407 -12.796 1.00 84.50 102 TRP A C 1
ATOM 727 O O . TRP A 1 102 ? 20.797 2.110 -11.663 1.00 84.50 102 TRP A O 1
ATOM 737 N N . PRO A 1 103 ? 20.824 1.688 -13.875 1.00 81.62 103 PRO A N 1
ATO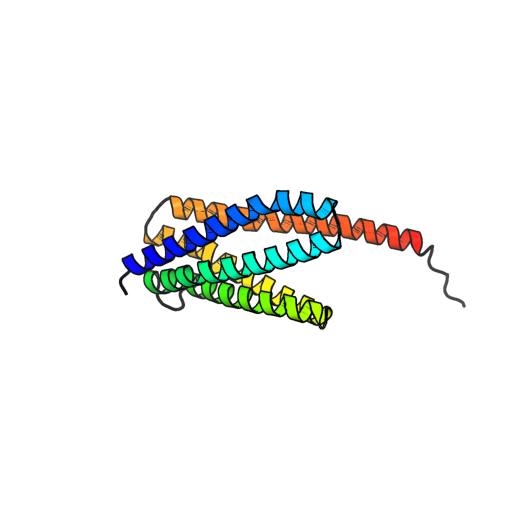M 738 C CA . PRO A 1 103 ? 19.746 0.695 -13.837 1.00 81.62 103 PRO A CA 1
ATOM 739 C C . PRO A 1 103 ? 19.893 -0.411 -12.770 1.00 81.62 103 PRO A C 1
ATOM 741 O O . PRO A 1 103 ? 18.933 -0.632 -12.037 1.00 81.62 103 PRO A O 1
ATOM 744 N N . PRO A 1 104 ? 21.075 -1.034 -12.559 1.00 82.56 104 PRO A N 1
ATOM 745 C CA . PRO A 1 104 ? 21.265 -2.020 -11.488 1.00 82.56 104 PRO A CA 1
ATOM 746 C C . PRO A 1 104 ? 20.978 -1.496 -10.073 1.00 82.56 104 PRO A C 1
ATOM 748 O O . PRO A 1 104 ? 20.439 -2.220 -9.237 1.00 82.56 104 PRO A O 1
ATOM 751 N N . ALA A 1 105 ? 21.332 -0.239 -9.785 1.00 77.88 105 ALA A N 1
ATOM 752 C CA . ALA A 1 105 ? 21.016 0.374 -8.497 1.00 77.88 105 ALA A CA 1
ATOM 753 C C . ALA A 1 105 ? 19.519 0.693 -8.389 1.00 77.88 105 ALA A C 1
ATOM 755 O O . ALA A 1 105 ? 18.924 0.486 -7.333 1.00 77.88 105 ALA A O 1
ATOM 756 N N . GLY A 1 106 ? 18.899 1.130 -9.489 1.00 80.38 106 GLY A N 1
ATOM 757 C CA . GLY A 1 106 ? 17.449 1.295 -9.591 1.00 80.38 106 GLY A CA 1
ATOM 758 C C . GLY A 1 106 ? 16.680 0.014 -9.263 1.00 80.38 106 GLY A C 1
ATOM 759 O O . GLY A 1 106 ? 15.748 0.058 -8.461 1.00 80.38 106 GLY A O 1
ATOM 760 N N . ASP A 1 107 ? 17.115 -1.130 -9.793 1.00 80.88 107 ASP A N 1
ATOM 761 C CA . ASP A 1 107 ? 16.497 -2.439 -9.542 1.00 80.88 107 ASP A CA 1
ATOM 762 C C . ASP A 1 107 ? 16.585 -2.858 -8.067 1.00 80.88 107 ASP A C 1
ATOM 764 O O . ASP A 1 107 ? 15.600 -3.320 -7.487 1.00 80.88 107 ASP A O 1
ATOM 768 N N . LEU A 1 108 ? 17.737 -2.644 -7.425 1.00 84.38 108 LEU A N 1
ATOM 769 C CA . LEU A 1 108 ? 17.919 -2.929 -5.998 1.00 84.38 108 LEU A CA 1
ATOM 770 C C . LEU A 1 108 ? 17.038 -2.039 -5.112 1.00 84.38 108 LEU A C 1
ATOM 772 O O . LEU A 1 108 ? 16.422 -2.527 -4.162 1.00 84.38 108 LEU A O 1
ATOM 776 N N . ILE A 1 109 ? 16.944 -0.745 -5.424 1.00 85.44 109 ILE A N 1
ATOM 777 C CA . ILE A 1 109 ? 16.100 0.199 -4.677 1.00 85.44 109 ILE A CA 1
ATOM 778 C C . ILE A 1 109 ? 14.617 -0.127 -4.900 1.00 85.44 109 ILE A C 1
ATOM 780 O O . ILE A 1 109 ? 13.838 -0.099 -3.948 1.00 85.44 109 ILE A O 1
ATOM 784 N N . ASN A 1 110 ? 14.228 -0.512 -6.119 1.00 84.19 110 ASN A N 1
ATOM 785 C CA . ASN A 1 110 ? 12.885 -1.010 -6.422 1.00 84.19 110 ASN A CA 1
ATOM 786 C C . ASN A 1 110 ? 12.545 -2.261 -5.608 1.00 84.19 110 ASN A C 1
ATOM 788 O O . ASN A 1 110 ? 11.446 -2.353 -5.064 1.00 84.19 110 ASN A O 1
ATOM 792 N N . LEU A 1 111 ? 13.481 -3.205 -5.484 1.00 85.00 111 LEU A N 1
ATOM 793 C CA . LEU A 1 111 ? 13.288 -4.395 -4.661 1.00 85.00 111 LEU A CA 1
ATOM 794 C C . LEU A 1 111 ? 13.081 -4.019 -3.189 1.00 85.00 111 LEU A C 1
ATOM 796 O O . LEU A 1 111 ? 12.139 -4.502 -2.565 1.00 85.00 111 LEU A O 1
ATOM 800 N N . ALA A 1 112 ? 13.907 -3.121 -2.647 1.00 87.75 112 ALA A N 1
ATOM 801 C CA . ALA A 1 112 ? 13.759 -2.635 -1.277 1.00 87.75 112 ALA A CA 1
ATOM 802 C C . ALA A 1 112 ? 12.404 -1.937 -1.057 1.00 87.75 112 ALA A C 1
ATOM 804 O O . ALA A 1 112 ? 11.707 -2.245 -0.089 1.00 87.75 112 ALA A O 1
ATOM 805 N N . ALA A 1 113 ? 11.987 -1.061 -1.979 1.00 88.69 113 ALA A N 1
ATOM 806 C CA . ALA A 1 113 ? 10.670 -0.425 -1.953 1.00 88.69 113 ALA A CA 1
ATOM 807 C C . ALA A 1 113 ? 9.536 -1.460 -2.009 1.00 88.69 113 ALA A C 1
ATOM 809 O O . ALA A 1 113 ? 8.561 -1.344 -1.270 1.00 88.69 113 ALA A O 1
ATOM 810 N N . GLY A 1 114 ? 9.683 -2.501 -2.832 1.00 87.62 114 GLY A N 1
ATOM 811 C CA . GLY A 1 114 ? 8.726 -3.599 -2.943 1.00 87.62 114 GLY A CA 1
ATOM 812 C C . GLY A 1 114 ? 8.582 -4.391 -1.644 1.00 87.62 114 GLY A C 1
ATOM 813 O O . GLY A 1 114 ? 7.462 -4.637 -1.203 1.00 87.62 114 GLY A O 1
ATOM 814 N N . VAL A 1 115 ? 9.694 -4.737 -0.988 1.00 89.50 115 VAL A N 1
ATOM 815 C CA . VAL A 1 115 ? 9.683 -5.432 0.312 1.00 89.50 115 VAL A CA 1
ATOM 816 C C . VAL A 1 115 ? 9.038 -4.560 1.390 1.00 89.50 115 VAL A C 1
ATOM 818 O O . VAL A 1 115 ? 8.174 -5.033 2.124 1.00 89.50 115 VAL A O 1
ATOM 821 N N . LEU A 1 116 ? 9.401 -3.278 1.469 1.00 92.19 116 LEU A N 1
ATOM 822 C CA . LEU A 1 116 ? 8.806 -2.348 2.434 1.00 92.19 116 LEU A CA 1
ATOM 823 C C . LEU A 1 116 ? 7.310 -2.146 2.178 1.00 92.19 116 LEU A C 1
ATOM 825 O O . LEU A 1 116 ? 6.519 -2.183 3.118 1.00 92.19 116 LEU A O 1
ATOM 829 N N . GLY A 1 117 ? 6.910 -1.998 0.914 1.00 91.06 117 GLY A N 1
ATOM 830 C CA . GLY A 1 117 ? 5.511 -1.887 0.509 1.00 91.06 117 GLY A CA 1
ATOM 831 C C . GLY A 1 117 ? 4.715 -3.150 0.834 1.00 91.06 117 GLY A C 1
ATOM 832 O O . GLY A 1 117 ? 3.583 -3.066 1.303 1.00 91.06 117 GLY A O 1
ATOM 833 N N . PHE A 1 118 ? 5.323 -4.325 0.673 1.00 90.88 118 PHE A N 1
ATOM 834 C CA . PHE A 1 118 ? 4.729 -5.600 1.061 1.00 90.88 118 PHE A CA 1
ATOM 835 C C . PHE A 1 118 ? 4.507 -5.697 2.574 1.00 90.88 118 PHE A C 1
ATOM 837 O O . PHE A 1 118 ? 3.402 -6.008 3.018 1.00 90.88 118 PHE A O 1
ATOM 844 N N . VAL A 1 119 ? 5.529 -5.393 3.381 1.00 94.06 119 VAL A N 1
ATOM 845 C CA . VAL A 1 119 ? 5.405 -5.412 4.848 1.00 94.06 119 VAL A CA 1
ATOM 846 C C . VAL A 1 119 ? 4.380 -4.373 5.303 1.00 94.06 119 VAL A C 1
ATOM 848 O O . VAL A 1 119 ? 3.516 -4.680 6.123 1.00 94.06 119 VAL A O 1
ATOM 851 N N . SER A 1 120 ? 4.419 -3.174 4.718 1.00 95.19 120 SER A N 1
ATOM 852 C CA . SER A 1 120 ? 3.421 -2.129 4.936 1.00 95.19 120 SER A CA 1
ATOM 853 C C . SER A 1 120 ? 2.009 -2.636 4.671 1.00 95.19 120 SER A C 1
ATOM 855 O O . SER A 1 120 ? 1.137 -2.457 5.519 1.00 95.19 120 SER A O 1
ATOM 857 N N . TYR A 1 121 ? 1.789 -3.330 3.550 1.00 92.81 121 TYR A N 1
ATOM 858 C CA . TYR A 1 121 ? 0.480 -3.862 3.197 1.00 92.81 121 TYR A CA 1
ATOM 859 C C . TYR A 1 121 ? -0.067 -4.806 4.278 1.00 92.81 121 TYR A C 1
ATOM 861 O O . TYR A 1 121 ? -1.192 -4.644 4.759 1.00 92.81 121 TYR A O 1
ATOM 869 N N . VAL A 1 122 ? 0.754 -5.766 4.710 1.00 94.69 122 VAL A N 1
ATOM 870 C CA . VAL A 1 122 ? 0.370 -6.746 5.735 1.00 94.69 122 VAL A CA 1
ATOM 871 C C . VAL A 1 122 ? 0.057 -6.056 7.062 1.00 94.69 122 VAL A C 1
ATOM 873 O O . VAL A 1 122 ? -0.976 -6.321 7.677 1.00 94.69 122 VAL A O 1
ATOM 876 N N . LEU A 1 123 ? 0.926 -5.156 7.511 1.00 96.50 123 LEU A N 1
ATOM 877 C CA . LEU A 1 123 ? 0.773 -4.511 8.808 1.00 96.50 123 LEU A CA 1
ATOM 878 C C . LEU A 1 123 ? -0.384 -3.494 8.815 1.00 96.50 123 LEU A C 1
ATOM 880 O O . LEU A 1 123 ? -1.260 -3.555 9.678 1.00 96.50 123 LEU A O 1
ATOM 884 N N . ALA A 1 124 ? -0.422 -2.582 7.843 1.00 95.06 124 ALA A N 1
ATOM 885 C CA . ALA A 1 124 ? -1.374 -1.474 7.811 1.00 95.06 124 ALA A CA 1
ATOM 886 C C . ALA A 1 124 ? -2.786 -1.902 7.404 1.00 95.06 124 ALA A C 1
ATOM 888 O O . ALA A 1 124 ? -3.753 -1.332 7.902 1.00 95.06 124 ALA A O 1
ATOM 889 N N . TYR A 1 125 ? -2.932 -2.889 6.516 1.00 95.00 125 TYR A N 1
ATOM 890 C CA . TYR A 1 125 ? -4.244 -3.257 5.976 1.00 95.00 125 TYR A CA 1
ATOM 891 C C . TYR A 1 125 ? -4.754 -4.573 6.549 1.00 95.00 125 TYR A C 1
ATOM 893 O O . TYR A 1 125 ? -5.855 -4.598 7.089 1.00 95.00 125 TYR A O 1
ATOM 901 N N . ILE A 1 126 ? -3.966 -5.653 6.510 1.00 96.12 126 ILE A N 1
ATOM 902 C CA . ILE A 1 126 ? -4.421 -6.952 7.033 1.00 96.12 126 ILE A CA 1
ATOM 903 C C . ILE A 1 126 ? -4.524 -6.901 8.562 1.00 96.12 126 ILE A C 1
ATOM 905 O O . ILE A 1 126 ? -5.602 -7.094 9.128 1.00 96.12 126 ILE A O 1
ATOM 909 N N . ILE A 1 127 ? -3.414 -6.616 9.248 1.00 96.44 127 ILE A N 1
ATOM 910 C CA . ILE A 1 127 ? -3.401 -6.552 10.716 1.00 96.44 127 ILE A CA 1
ATOM 911 C C . ILE A 1 127 ? -4.242 -5.372 11.203 1.00 96.44 127 ILE A C 1
ATOM 913 O O . ILE A 1 127 ? -5.011 -5.541 12.148 1.00 96.44 127 ILE A O 1
ATOM 917 N N . GLY 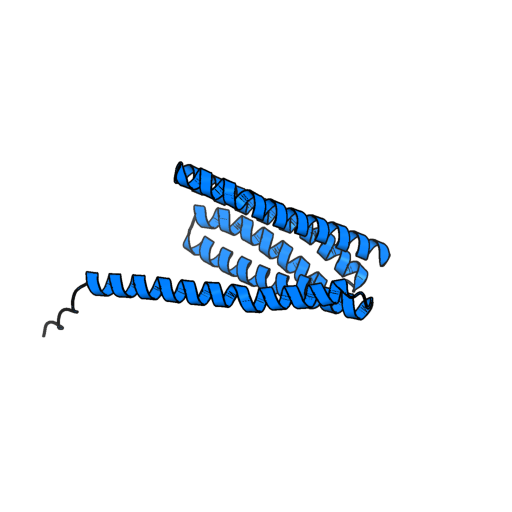A 1 128 ? -4.161 -4.220 10.533 1.00 95.38 128 GLY A N 1
ATOM 918 C CA . GLY A 1 128 ? -4.995 -3.054 10.823 1.00 95.38 128 GLY A CA 1
ATOM 919 C C . GLY A 1 128 ? -6.495 -3.349 10.788 1.00 95.38 128 GLY A C 1
ATOM 920 O O . GLY A 1 128 ? -7.181 -3.109 11.781 1.00 95.38 128 GLY A O 1
ATOM 921 N N . ALA A 1 129 ? -7.004 -3.960 9.712 1.00 95.56 129 ALA A N 1
ATOM 922 C CA . ALA A 1 129 ? -8.418 -4.331 9.612 1.00 95.56 129 ALA A CA 1
ATOM 923 C C . ALA A 1 129 ? -8.831 -5.334 10.699 1.00 95.56 129 ALA A C 1
ATOM 925 O O . ALA A 1 129 ? -9.877 -5.170 11.327 1.00 95.56 129 ALA A O 1
ATOM 926 N N . ARG A 1 130 ? -7.987 -6.333 10.994 1.00 96.44 130 ARG A N 1
ATOM 927 C CA . ARG A 1 130 ? -8.251 -7.286 12.081 1.00 96.44 130 ARG A CA 1
ATOM 928 C C . ARG A 1 130 ? -8.318 -6.596 13.444 1.00 96.44 130 ARG A C 1
ATOM 930 O O . ARG A 1 130 ? -9.201 -6.911 14.233 1.00 96.44 130 ARG A O 1
ATOM 937 N N . GLN A 1 131 ? -7.393 -5.685 13.742 1.00 95.56 131 GLN A N 1
ATOM 938 C CA . GLN A 1 131 ? -7.379 -4.967 15.019 1.00 95.56 131 GLN A CA 1
ATOM 939 C C . GLN A 1 131 ? -8.575 -4.021 15.155 1.00 95.56 131 GLN A C 1
ATOM 941 O O . GLN A 1 131 ? -9.174 -3.965 16.225 1.00 95.56 131 GLN A O 1
ATOM 946 N N . LEU A 1 132 ? -8.967 -3.337 14.077 1.00 93.75 132 LEU A N 1
ATOM 947 C CA . LEU A 1 132 ? -10.177 -2.512 14.053 1.00 93.75 132 LEU A CA 1
ATOM 948 C C . LEU A 1 132 ? -11.436 -3.354 14.290 1.00 93.75 132 LEU A C 1
ATOM 950 O O . LEU A 1 132 ? -12.282 -2.961 15.088 1.00 93.75 132 LEU A O 1
ATOM 954 N N . TYR A 1 133 ? -11.535 -4.535 13.672 1.00 95.94 133 TYR A N 1
ATOM 955 C CA . TYR A 1 133 ? -12.635 -5.463 13.936 1.00 95.94 133 TYR A CA 1
ATOM 956 C C . TYR A 1 133 ? -12.659 -5.925 15.396 1.00 95.94 133 TYR A C 1
ATOM 958 O O . TYR A 1 133 ? -13.697 -5.848 16.035 1.00 95.94 133 TYR A O 1
ATOM 966 N N . LEU A 1 134 ? -11.521 -6.350 15.951 1.00 95.56 134 LEU A N 1
ATOM 967 C CA . LEU A 1 134 ? -11.463 -6.808 17.342 1.00 95.56 134 LEU A CA 1
ATOM 968 C C . LEU A 1 134 ? -11.762 -5.701 18.360 1.00 95.56 134 LEU A C 1
ATOM 970 O O . LEU A 1 134 ? -12.212 -6.008 19.458 1.00 95.56 134 LEU A O 1
ATOM 974 N N . LYS A 1 135 ? -11.479 -4.436 18.027 1.00 93.19 135 LYS A N 1
ATOM 975 C CA . LYS A 1 135 ? -11.724 -3.301 18.923 1.00 93.19 135 LYS A CA 1
ATOM 976 C C . LYS A 1 135 ? -13.170 -2.806 18.866 1.00 93.19 135 LYS A C 1
ATOM 978 O O . LYS A 1 135 ? -13.713 -2.441 19.902 1.00 93.19 135 LYS A O 1
ATOM 983 N N . TYR A 1 136 ? -13.764 -2.754 17.673 1.00 91.12 136 TYR A N 1
ATOM 984 C CA . TYR A 1 136 ? -15.066 -2.111 17.449 1.00 91.12 136 TYR A CA 1
ATOM 985 C C . TYR A 1 136 ? -16.200 -3.068 17.073 1.00 91.12 136 TYR A C 1
ATOM 987 O O . TYR A 1 136 ? -17.342 -2.630 17.005 1.00 91.12 136 TYR A O 1
ATOM 995 N N . GLU A 1 137 ? -15.897 -4.333 16.778 1.00 93.00 137 GLU A N 1
ATOM 996 C CA . GLU A 1 137 ? -16.859 -5.372 16.377 1.00 93.00 137 GLU A CA 1
ATOM 997 C C . GLU A 1 137 ? -17.728 -4.984 15.161 1.00 93.00 137 GLU A C 1
ATOM 999 O O . GLU A 1 137 ? -18.881 -5.382 15.035 1.00 93.00 137 GLU A O 1
ATOM 1004 N N . VAL A 1 138 ? -17.167 -4.205 14.226 1.00 90.38 138 VAL A N 1
ATOM 1005 C CA . VAL A 1 138 ? -17.853 -3.795 12.986 1.00 90.38 138 VAL A CA 1
ATOM 1006 C C . VAL A 1 138 ? -17.533 -4.764 11.843 1.00 90.38 138 VAL A C 1
ATOM 1008 O O . VAL A 1 138 ? -16.387 -4.844 11.392 1.00 90.38 138 VAL A O 1
ATOM 1011 N N . ASP A 1 139 ? -18.555 -5.435 11.304 1.00 93.62 139 ASP A N 1
ATOM 1012 C CA . ASP A 1 139 ? -18.433 -6.477 10.265 1.00 93.62 139 ASP A CA 1
ATOM 1013 C C . ASP A 1 139 ? -17.707 -6.032 8.988 1.00 93.62 139 ASP A C 1
ATOM 1015 O O . ASP A 1 139 ? -17.022 -6.826 8.333 1.00 93.62 139 ASP A O 1
ATOM 1019 N N . SER A 1 140 ? -17.801 -4.749 8.630 1.00 93.69 140 SER A N 1
ATOM 1020 C CA . SER A 1 140 ? -17.078 -4.191 7.483 1.00 93.69 140 SER A CA 1
ATOM 1021 C C . SER A 1 140 ? -15.559 -4.346 7.626 1.00 93.69 140 SER A C 1
ATOM 1023 O O . SER A 1 140 ? -14.881 -4.613 6.634 1.00 93.69 140 SER A O 1
ATOM 1025 N N . PHE A 1 141 ? -15.010 -4.244 8.844 1.00 92.62 141 PHE A N 1
ATOM 1026 C CA . PHE A 1 141 ? -13.580 -4.462 9.087 1.00 92.62 141 PHE A CA 1
ATOM 1027 C C . PHE A 1 141 ? -13.194 -5.940 8.980 1.00 92.62 141 PHE A C 1
ATOM 1029 O O . PHE A 1 141 ? -12.131 -6.252 8.444 1.00 92.62 141 PHE A O 1
ATOM 1036 N N . HIS A 1 142 ? -14.066 -6.858 9.404 1.00 93.56 142 HIS A N 1
ATOM 1037 C CA . HIS A 1 142 ? -13.858 -8.294 9.206 1.00 93.56 142 HIS A CA 1
ATOM 1038 C C . HIS A 1 142 ? -13.869 -8.647 7.714 1.00 93.56 142 HIS A C 1
ATOM 1040 O O . HIS A 1 142 ? -12.962 -9.312 7.211 1.00 93.56 142 HIS A O 1
ATOM 1046 N N . THR A 1 143 ? -14.852 -8.133 6.976 1.00 95.12 143 THR A N 1
ATOM 1047 C CA . THR A 1 143 ? -14.947 -8.328 5.526 1.00 95.12 143 THR A CA 1
ATOM 1048 C C . THR A 1 143 ? -13.702 -7.786 4.822 1.00 95.12 143 THR A C 1
ATOM 1050 O O . THR A 1 143 ? -13.107 -8.481 4.000 1.00 95.12 143 THR A O 1
ATOM 1053 N N . ALA A 1 144 ? -13.247 -6.582 5.190 1.00 92.69 144 ALA A N 1
ATOM 1054 C CA . ALA A 1 144 ? -12.013 -6.004 4.664 1.00 92.69 144 ALA A CA 1
ATOM 1055 C C . ALA A 1 144 ? -10.785 -6.878 4.969 1.00 92.69 144 ALA A C 1
ATOM 1057 O O . ALA A 1 144 ? -9.984 -7.128 4.071 1.00 92.69 144 ALA A O 1
ATOM 1058 N N . PHE A 1 145 ? -10.660 -7.402 6.193 1.00 94.81 145 PHE A N 1
ATOM 1059 C CA . PHE A 1 145 ? -9.592 -8.333 6.564 1.00 94.81 145 PHE A CA 1
ATOM 1060 C C . PHE A 1 145 ? -9.568 -9.574 5.657 1.00 94.81 145 PHE A C 1
ATOM 1062 O O . PHE A 1 145 ? -8.517 -9.897 5.103 1.00 94.81 145 PHE A O 1
ATOM 1069 N N . ILE A 1 146 ? -10.717 -10.228 5.446 1.00 93.88 146 ILE A N 1
ATOM 1070 C CA . ILE A 1 146 ? -10.824 -11.400 4.561 1.00 93.88 146 ILE A CA 1
ATOM 1071 C C . ILE A 1 146 ? -10.391 -11.036 3.139 1.00 93.88 146 ILE A C 1
ATOM 1073 O O . ILE A 1 146 ? -9.584 -11.746 2.538 1.00 93.88 146 ILE A O 1
ATOM 1077 N N . LEU A 1 147 ? -10.889 -9.919 2.604 1.00 93.12 147 LEU A N 1
ATOM 1078 C CA . LEU A 1 147 ? -10.564 -9.480 1.249 1.00 93.12 147 LEU A CA 1
ATOM 1079 C C . LEU A 1 147 ? -9.072 -9.168 1.085 1.00 93.12 147 LEU A C 1
ATOM 1081 O O . LEU A 1 147 ? -8.473 -9.598 0.100 1.00 93.12 147 LEU A O 1
ATOM 1085 N N . PHE A 1 148 ? -8.449 -8.483 2.046 1.00 92.81 148 PHE A N 1
ATOM 1086 C CA . PHE A 1 148 ? -7.014 -8.202 1.997 1.00 92.81 148 PHE A CA 1
ATOM 1087 C C . PHE A 1 148 ? -6.170 -9.483 2.052 1.00 92.81 148 PHE A C 1
ATOM 1089 O O . PHE A 1 148 ? -5.210 -9.614 1.292 1.00 92.81 148 PHE A O 1
ATOM 1096 N N . VAL A 1 149 ? -6.550 -10.462 2.880 1.00 92.25 149 VAL A N 1
ATOM 1097 C CA . VAL A 1 149 ? -5.877 -11.772 2.931 1.00 92.25 149 VAL A CA 1
ATOM 1098 C C . VAL A 1 149 ? -6.038 -12.534 1.615 1.00 92.25 149 VAL A C 1
ATOM 1100 O O . VAL A 1 149 ? -5.063 -13.076 1.098 1.00 92.25 149 VAL A O 1
ATOM 1103 N N . LEU A 1 150 ? -7.239 -12.561 1.034 1.00 91.00 150 LEU A N 1
ATOM 1104 C CA . LEU A 1 150 ? -7.479 -13.246 -0.237 1.00 91.00 150 LEU A CA 1
ATOM 1105 C C . LEU A 1 150 ? -6.664 -12.631 -1.376 1.00 91.00 150 LEU A C 1
ATOM 1107 O O . LEU A 1 150 ? -6.003 -13.356 -2.114 1.00 91.00 150 LEU A O 1
ATOM 1111 N N . ILE A 1 151 ? -6.656 -11.302 -1.495 1.00 86.56 151 ILE A N 1
ATOM 1112 C CA . ILE A 1 151 ? -5.861 -10.597 -2.510 1.00 86.56 151 ILE A CA 1
ATOM 1113 C C . ILE A 1 151 ? -4.375 -10.945 -2.364 1.00 86.56 151 ILE A C 1
ATOM 1115 O O . ILE A 1 151 ? -3.718 -11.278 -3.353 1.00 86.56 151 ILE A O 1
ATOM 1119 N N . PHE A 1 152 ? -3.868 -10.925 -1.131 1.00 85.06 152 PHE A N 1
ATOM 1120 C CA . PHE A 1 152 ? -2.488 -11.268 -0.804 1.00 85.06 152 PHE A CA 1
ATOM 1121 C C . PHE A 1 152 ? -2.112 -12.705 -1.182 1.00 85.06 152 PHE A C 1
ATOM 1123 O O . PHE A 1 152 ? -1.010 -12.946 -1.668 1.00 85.06 152 PHE A O 1
ATOM 1130 N N . LEU A 1 153 ? -3.017 -13.661 -0.972 1.00 86.06 153 LEU A N 1
ATOM 1131 C CA . LEU A 1 153 ? -2.761 -15.075 -1.245 1.00 86.06 153 LEU A CA 1
ATOM 1132 C C . LEU A 1 153 ? -2.949 -15.451 -2.716 1.00 86.06 153 LEU A C 1
ATOM 1134 O O . LEU A 1 153 ? -2.336 -16.408 -3.174 1.00 86.06 153 LEU A O 1
ATOM 1138 N N . VAL A 1 154 ? -3.794 -14.735 -3.457 1.00 81.62 154 VAL A N 1
ATOM 1139 C CA . VAL A 1 154 ? -4.194 -15.140 -4.812 1.00 81.62 154 VAL A CA 1
ATOM 1140 C C . VAL A 1 154 ? -3.364 -14.444 -5.886 1.00 81.62 154 VAL A C 1
ATOM 1142 O O . VAL A 1 154 ? -2.888 -15.100 -6.812 1.00 81.62 154 VAL A O 1
ATOM 1145 N N . ILE A 1 155 ? -3.154 -13.130 -5.786 1.00 82.00 155 ILE A N 1
ATOM 1146 C CA . ILE A 1 155 ? -2.546 -12.366 -6.885 1.00 82.00 155 ILE A CA 1
ATOM 1147 C C . ILE A 1 155 ? -1.051 -12.689 -7.081 1.00 82.00 155 ILE A C 1
ATOM 1149 O O . ILE A 1 155 ? -0.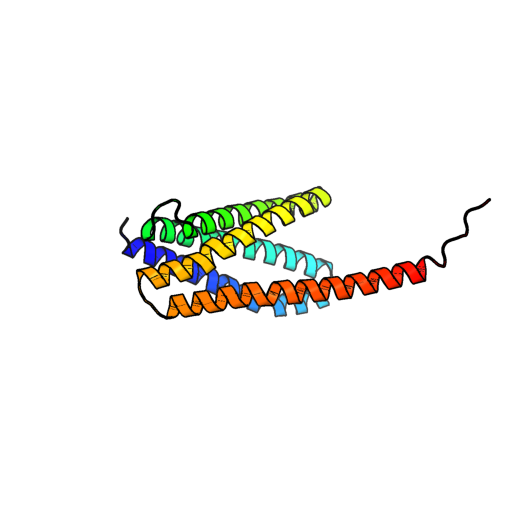667 -13.000 -8.214 1.00 82.00 155 ILE A O 1
ATOM 1153 N N . PRO A 1 156 ? -0.187 -12.666 -6.044 1.00 80.88 156 PRO A N 1
ATOM 1154 C CA . PRO A 1 156 ? 1.245 -12.899 -6.233 1.00 80.88 156 PRO A C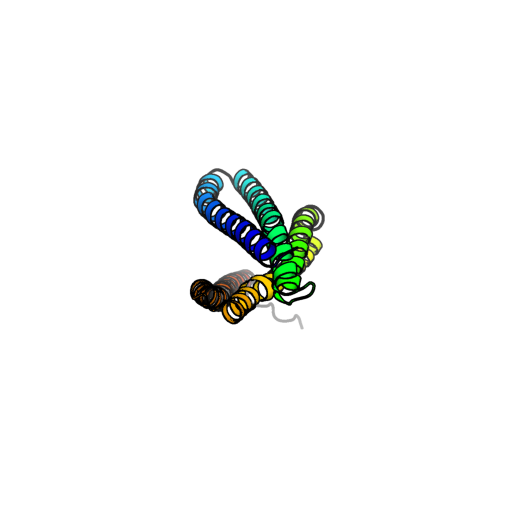A 1
ATOM 1155 C C . PRO A 1 156 ? 1.582 -14.281 -6.820 1.00 80.88 156 PRO A C 1
ATOM 1157 O O . PRO A 1 156 ? 2.386 -14.324 -7.755 1.00 80.88 156 PRO A O 1
ATOM 1160 N N . PRO A 1 157 ? 0.967 -15.402 -6.380 1.00 78.88 157 PRO A N 1
ATOM 1161 C CA . PRO A 1 157 ? 1.229 -16.706 -6.990 1.00 78.88 157 PRO A CA 1
ATOM 1162 C C . PRO A 1 157 ? 0.833 -16.783 -8.464 1.00 78.88 157 PRO A C 1
ATOM 1164 O O . PRO A 1 157 ? 1.586 -17.344 -9.257 1.00 78.88 157 PRO A O 1
ATOM 1167 N N . ILE A 1 158 ? -0.299 -16.184 -8.858 1.00 82.12 158 ILE A N 1
ATOM 1168 C CA . ILE A 1 158 ? -0.728 -16.148 -10.266 1.00 82.12 158 ILE A CA 1
ATOM 1169 C C . ILE A 1 158 ? 0.328 -15.440 -11.124 1.00 82.12 158 ILE A C 1
ATOM 1171 O O . ILE A 1 158 ? 0.743 -15.967 -12.159 1.00 82.12 158 ILE A O 1
ATOM 1175 N N . ILE A 1 159 ? 0.809 -14.276 -10.674 1.00 81.56 159 ILE A N 1
ATOM 1176 C CA . ILE A 1 159 ? 1.855 -13.518 -11.373 1.00 81.56 159 ILE A CA 1
ATOM 1177 C C . ILE A 1 159 ? 3.167 -14.316 -11.413 1.00 81.56 159 ILE A C 1
ATOM 1179 O O . ILE A 1 159 ? 3.795 -14.409 -12.468 1.00 81.56 159 ILE A O 1
ATOM 1183 N N . GLY A 1 160 ? 3.567 -14.930 -10.297 1.00 80.19 160 GLY A N 1
ATOM 1184 C CA . GLY A 1 160 ? 4.792 -15.725 -10.200 1.00 80.19 160 GLY A CA 1
ATOM 1185 C C . GLY A 1 160 ? 4.799 -16.924 -11.149 1.00 80.19 160 GLY A C 1
ATOM 1186 O O . GLY A 1 160 ? 5.764 -17.124 -11.887 1.00 80.19 160 GLY A O 1
ATOM 1187 N N . ILE A 1 161 ? 3.701 -17.682 -11.201 1.00 87.62 161 ILE A N 1
ATOM 1188 C CA . ILE A 1 161 ? 3.545 -18.820 -12.119 1.00 87.62 161 ILE A CA 1
ATOM 1189 C C . ILE A 1 161 ? 3.623 -18.350 -13.575 1.00 87.62 161 ILE A C 1
ATOM 1191 O O . ILE A 1 161 ? 4.321 -18.964 -14.385 1.00 87.62 161 ILE A O 1
ATOM 1195 N N . TRP A 1 162 ? 2.958 -17.243 -13.915 1.00 90.62 162 TRP A N 1
ATOM 1196 C CA . TRP A 1 162 ? 3.007 -16.685 -15.265 1.00 90.62 162 TRP A CA 1
ATOM 1197 C C . TRP A 1 162 ? 4.422 -16.239 -15.669 1.00 90.62 162 TRP A C 1
ATOM 1199 O O . TRP A 1 162 ? 4.863 -16.536 -16.782 1.00 90.62 162 TRP A O 1
ATOM 1209 N N . LEU A 1 163 ? 5.162 -15.581 -14.769 1.00 87.75 163 LEU A N 1
ATOM 1210 C CA . LEU A 1 163 ? 6.550 -15.175 -15.012 1.00 87.75 163 LEU A CA 1
ATOM 1211 C C . LEU A 1 163 ? 7.469 -16.382 -15.218 1.00 87.75 163 LEU A C 1
ATOM 1213 O O . LEU A 1 163 ? 8.275 -16.375 -16.147 1.00 87.75 163 LEU A O 1
ATOM 1217 N N . MET A 1 164 ? 7.317 -17.435 -14.411 1.00 91.81 164 MET A N 1
ATOM 1218 C CA . MET A 1 164 ? 8.068 -18.686 -14.567 1.00 91.81 164 MET A CA 1
ATOM 1219 C C . MET A 1 164 ? 7.761 -19.363 -15.907 1.00 91.81 164 MET A C 1
ATOM 1221 O O . MET A 1 164 ? 8.676 -19.769 -16.627 1.00 91.81 164 MET A O 1
ATOM 1225 N N . TYR A 1 165 ? 6.483 -19.420 -16.292 1.00 91.75 165 TYR A N 1
ATOM 1226 C CA . TYR A 1 165 ? 6.068 -19.926 -17.598 1.00 91.75 165 TYR A CA 1
ATOM 1227 C C . TYR A 1 165 ? 6.709 -19.131 -18.745 1.00 91.75 165 TYR A C 1
ATOM 1229 O O . TYR A 1 165 ? 7.328 -19.717 -19.635 1.00 91.75 165 TYR A O 1
ATOM 1237 N N . LYS A 1 166 ? 6.634 -17.796 -18.708 1.00 91.88 166 LYS A N 1
ATOM 1238 C CA . LYS A 1 166 ? 7.262 -16.932 -19.717 1.00 91.88 166 LYS A CA 1
ATOM 1239 C C . LYS A 1 166 ? 8.783 -17.130 -19.768 1.00 91.88 166 LYS A C 1
ATOM 1241 O O . LYS A 1 166 ? 9.327 -17.355 -20.846 1.00 91.88 166 LYS A O 1
ATOM 1246 N N . GLY A 1 167 ? 9.447 -17.116 -18.613 1.00 87.31 167 GLY A N 1
ATOM 1247 C CA . GLY A 1 167 ? 10.896 -17.284 -18.502 1.00 87.31 167 GLY A CA 1
ATOM 1248 C C . GLY A 1 167 ? 11.381 -18.627 -19.050 1.00 87.31 167 GLY A C 1
ATOM 1249 O O . GLY A 1 167 ? 12.372 -18.668 -19.777 1.00 87.31 167 GLY A O 1
ATOM 1250 N N . SER A 1 168 ? 10.650 -19.716 -18.788 1.00 89.06 168 SER A N 1
ATOM 1251 C CA . SER A 1 168 ? 10.976 -21.035 -19.348 1.00 89.06 168 SER A CA 1
ATOM 1252 C C . SER A 1 168 ? 10.904 -21.065 -20.879 1.00 89.06 168 SER A C 1
ATOM 1254 O O . SER A 1 168 ? 11.795 -21.619 -21.521 1.00 89.06 168 SER A O 1
ATOM 1256 N N . ARG A 1 169 ? 9.911 -20.403 -21.491 1.00 90.81 169 ARG A N 1
ATOM 1257 C CA . ARG A 1 169 ? 9.821 -20.286 -22.955 1.00 90.81 169 ARG A CA 1
ATOM 1258 C C . ARG A 1 169 ? 10.986 -19.508 -23.551 1.00 90.81 169 ARG A C 1
ATOM 1260 O O . ARG A 1 169 ? 11.526 -19.912 -24.579 1.00 90.81 169 ARG A O 1
ATOM 1267 N N . ASP A 1 170 ? 11.372 -18.410 -22.915 1.00 91.12 170 ASP A N 1
ATOM 1268 C CA . ASP A 1 170 ? 12.495 -17.597 -23.379 1.00 91.12 170 ASP A CA 1
ATOM 1269 C C . ASP A 1 170 ? 13.829 -18.350 -23.238 1.00 91.12 170 ASP A C 1
ATOM 1271 O O . ASP A 1 170 ? 14.687 -18.256 -24.117 1.00 91.12 170 ASP A O 1
ATOM 1275 N N . ALA A 1 171 ? 13.988 -19.159 -22.185 1.00 86.19 171 ALA A N 1
ATOM 1276 C CA . ALA A 1 171 ? 15.148 -20.029 -22.006 1.00 86.19 171 ALA A CA 1
ATOM 1277 C C . ALA A 1 171 ? 15.237 -21.117 -23.089 1.00 86.19 171 ALA A C 1
ATOM 1279 O O . ALA A 1 171 ? 16.303 -21.295 -23.674 1.00 86.19 171 ALA A O 1
ATOM 1280 N N . ILE A 1 172 ? 14.124 -21.789 -23.412 1.00 88.94 172 ILE A N 1
ATOM 1281 C CA . ILE A 1 172 ? 14.068 -22.793 -24.490 1.00 88.94 172 ILE A CA 1
ATOM 1282 C C . ILE A 1 172 ? 14.489 -22.171 -25.824 1.00 88.94 172 ILE A C 1
ATOM 1284 O O . ILE A 1 172 ? 15.384 -22.691 -26.485 1.00 88.94 172 ILE A O 1
ATOM 1288 N N . ARG A 1 173 ? 13.932 -21.004 -26.174 1.00 88.31 173 ARG A N 1
ATOM 1289 C CA . ARG A 1 173 ? 14.296 -20.281 -27.405 1.00 88.31 173 ARG A CA 1
ATOM 1290 C C . ARG A 1 173 ? 15.782 -19.942 -27.468 1.00 88.31 173 ARG A C 1
ATOM 1292 O O . ARG A 1 173 ? 16.386 -20.064 -28.527 1.00 88.31 173 ARG A O 1
ATOM 1299 N N . LYS A 1 174 ? 16.382 -19.524 -26.348 1.00 86.38 174 LYS A N 1
ATOM 1300 C CA . LYS A 1 174 ? 17.825 -19.249 -26.284 1.00 86.38 174 LYS A CA 1
ATOM 1301 C C . LYS A 1 174 ? 18.655 -20.506 -26.527 1.00 86.38 174 LYS A C 1
ATOM 1303 O O . LYS A 1 174 ? 19.619 -20.432 -27.278 1.00 86.38 174 LYS A O 1
ATOM 1308 N N . ILE A 1 175 ? 18.269 -21.636 -25.931 1.00 84.31 175 ILE A N 1
ATOM 130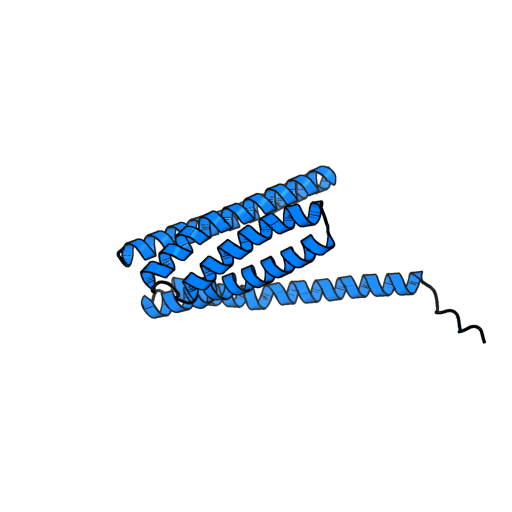9 C CA . ILE A 1 175 ? 18.961 -22.922 -26.100 1.00 84.31 175 ILE A CA 1
ATOM 1310 C C . ILE A 1 175 ? 18.886 -23.388 -27.559 1.00 84.31 175 ILE A C 1
ATOM 1312 O O . ILE A 1 175 ? 19.908 -23.749 -28.142 1.00 84.31 175 ILE A O 1
ATOM 1316 N N . GLU A 1 176 ? 17.701 -23.316 -28.168 1.00 82.88 176 GLU A N 1
ATOM 1317 C CA . GLU A 1 176 ? 17.484 -23.650 -29.582 1.00 82.88 176 GLU A CA 1
ATOM 1318 C C . GLU A 1 176 ? 18.323 -22.762 -30.518 1.00 82.88 176 GLU A C 1
ATOM 1320 O O . GLU A 1 176 ? 18.865 -23.247 -31.509 1.00 82.88 176 GLU A O 1
ATOM 1325 N N . GLN A 1 177 ? 18.490 -21.478 -30.183 1.00 80.31 177 GLN A N 1
ATOM 1326 C CA . GLN A 1 177 ? 19.299 -20.526 -30.953 1.00 80.31 177 GLN A CA 1
ATOM 1327 C C . GLN A 1 177 ? 20.813 -20.703 -30.765 1.00 80.31 177 GLN A C 1
ATOM 1329 O O . GLN A 1 177 ? 21.573 -20.398 -31.682 1.00 80.31 177 GLN A O 1
ATOM 1334 N N . SER A 1 178 ? 21.274 -21.189 -29.607 1.00 75.12 178 SER A N 1
ATOM 1335 C CA . SER A 1 178 ? 22.706 -21.391 -29.331 1.00 75.12 178 SER A CA 1
ATOM 1336 C C . SER A 1 178 ? 23.314 -22.636 -29.993 1.00 75.12 178 SER A C 1
ATOM 1338 O O . SER A 1 178 ? 24.539 -22.762 -30.019 1.00 75.12 178 SER A O 1
ATOM 1340 N N . GLY A 1 179 ? 22.492 -23.527 -30.562 1.00 65.31 179 GLY A N 1
ATOM 1341 C CA . GLY A 1 179 ? 22.938 -24.800 -31.138 1.00 65.31 179 GLY A CA 1
ATOM 1342 C C . GLY A 1 179 ? 23.505 -25.776 -30.089 1.00 65.31 179 GLY A C 1
ATOM 1343 O O . GLY A 1 179 ? 23.687 -25.410 -28.926 1.00 65.31 179 GLY A O 1
ATOM 1344 N N . PRO A 1 180 ? 23.765 -27.046 -30.455 1.00 67.56 180 PRO A N 1
ATOM 1345 C CA . PRO A 1 180 ? 24.305 -28.025 -29.516 1.00 67.56 180 PRO A CA 1
ATOM 1346 C C . PRO A 1 180 ? 25.696 -27.594 -29.013 1.00 67.56 180 PRO A C 1
ATOM 1348 O O . PRO A 1 180 ? 26.484 -27.044 -29.791 1.00 67.56 180 PRO A O 1
ATOM 1351 N N . PRO A 1 181 ? 26.025 -27.844 -27.730 1.00 62.34 181 PRO A N 1
ATOM 1352 C CA . PRO A 1 181 ? 27.322 -27.485 -27.168 1.00 62.34 181 PRO A CA 1
ATOM 1353 C C . PRO A 1 181 ? 28.441 -28.128 -27.991 1.00 62.34 181 PRO A C 1
ATOM 1355 O O . PRO A 1 181 ? 28.423 -29.336 -28.240 1.00 62.34 181 PRO A O 1
ATOM 1358 N N . ARG A 1 182 ? 29.415 -27.319 -28.436 1.00 60.44 182 ARG A N 1
ATOM 1359 C CA . ARG A 1 182 ? 30.603 -27.849 -29.117 1.00 60.44 182 ARG A CA 1
ATOM 1360 C C . ARG A 1 182 ? 31.323 -28.796 -28.152 1.00 60.44 182 ARG A C 1
ATOM 1362 O O . ARG A 1 182 ? 31.550 -28.396 -27.008 1.00 60.44 182 ARG A O 1
ATOM 1369 N N . PRO A 1 183 ? 31.676 -30.021 -28.580 1.00 61.72 183 PRO A N 1
ATOM 1370 C CA . PRO A 1 183 ? 32.450 -30.916 -27.738 1.00 61.72 183 PRO A CA 1
ATOM 1371 C C . PRO A 1 183 ? 33.774 -30.235 -27.361 1.00 61.72 183 PRO A C 1
ATOM 1373 O O . PRO A 1 183 ? 34.320 -29.480 -28.175 1.00 61.72 183 PRO A O 1
ATOM 1376 N N . PRO A 1 184 ? 34.273 -30.455 -26.133 1.00 58.88 184 PRO A N 1
ATOM 1377 C CA . PRO A 1 184 ? 35.540 -29.886 -25.706 1.00 58.88 184 PRO A CA 1
ATOM 1378 C C . PRO A 1 184 ? 36.637 -30.327 -26.676 1.00 58.88 184 PRO A C 1
ATOM 1380 O O . PRO A 1 184 ? 36.749 -31.512 -26.993 1.00 58.88 184 PRO A O 1
ATOM 1383 N N . SER A 1 185 ? 37.413 -29.364 -27.175 1.00 62.81 185 SER A N 1
ATOM 1384 C CA . SER A 1 185 ? 38.599 -29.643 -27.980 1.00 62.81 185 SER A CA 1
ATOM 1385 C C . SER A 1 185 ? 39.613 -30.360 -27.092 1.00 62.81 185 SER A C 1
ATOM 1387 O O . SER A 1 185 ? 40.156 -29.743 -26.174 1.00 62.81 185 SER A O 1
ATOM 1389 N N . SER A 1 186 ? 39.787 -31.658 -27.336 1.00 68.19 186 SER A N 1
ATOM 1390 C CA . SER A 1 186 ? 40.875 -32.477 -26.798 1.00 68.19 186 SER A CA 1
ATOM 1391 C C . SER A 1 186 ? 42.230 -31.974 -27.269 1.00 68.19 186 SER A C 1
ATOM 1393 O O . SER A 1 186 ? 42.315 -31.688 -28.488 1.00 68.19 186 SER A O 1
#

Secondary structure (DSSP, 8-state):
--HHHHHHHHHHHHHHHHHHHHHHHHHHHHHHHHHHH-HHHHHHHHHHHHHHHHHHHHHHHHHHHHHHHHHH-TT-HHHHHHHHHHHHHHHHHHHHHHHHH-HHHHHHHHHHHHHHHHHHHIIIIIIHHHHHHHHH--HHHHHHHHHHHHHHHHHHHHHHHHHHHHHHHHHHHHHHHH-SPPPP--

Radius of gyration: 21.2 Å; chains: 1; bounding box: 59×46×52 Å

Sequence (186 aa):
MSELEGLLELQAGFKLQAYAVIGLLALIPLAVVLGLASLALAVIVIVVVAIVVVLANLFALIPIWRGYSEVFGRGSLPAVGAELGLIAAAVGLLSLLASALWPPAGDLINLAAGVLGFVSYVLAYIIGARQLYLKYEVDSFHTAFILFVLIFLVIPPIIGIWLMYKGSRDAIRKIEQSGPPRPPSS

Organism: Pyrobaculum oguniense (strain DSM 13380 / JCM 10595 / TE7) (NCBI:txid698757)

Foldseek 3Di:
DALVQLVVLLVQLVVLVVVLVVVLVVCVVVLVVQCVVDVVSNVVSVVVNLLSSLVSLLVSLVSLLSSCCNNPNPPQQLNVLSVLSNVLSVLSVVLVVCCVVPNVVSVVSPVVSVVSNVSSLCRNQQVVLVVCCVVPVDVVSVVSNVVSVCCVVPVPVVVVVVVVVVVVVVVVVVDVVVPDDDPDDD